Protein AF-A0A4V1IQD8-F1 (afdb_monomer_lite)

Structure (mmCIF, N/CA/C/O backbone):
data_AF-A0A4V1IQD8-F1
#
_entry.id   AF-A0A4V1IQD8-F1
#
loop_
_atom_site.group_PDB
_atom_site.id
_atom_site.type_symbol
_atom_site.label_atom_id
_atom_site.label_alt_id
_atom_site.label_comp_id
_atom_site.label_asym_id
_atom_site.label_entity_id
_atom_site.label_seq_id
_atom_site.pdbx_PDB_ins_code
_atom_site.Cartn_x
_atom_site.Cartn_y
_atom_site.Cartn_z
_atom_site.occupancy
_atom_site.B_iso_or_equiv
_atom_site.auth_seq_id
_atom_site.auth_comp_id
_atom_site.auth_asym_id
_atom_site.auth_atom_id
_atom_site.pdbx_PDB_model_num
ATOM 1 N N . GLN A 1 1 ? 25.103 -9.981 -3.949 1.00 54.66 1 GLN A N 1
ATOM 2 C CA . GLN A 1 1 ? 24.502 -11.319 -3.764 1.00 54.66 1 GLN A CA 1
ATOM 3 C C . GLN A 1 1 ? 23.070 -11.461 -4.318 1.00 54.66 1 GLN A C 1
ATOM 5 O O . GLN A 1 1 ? 22.503 -12.528 -4.152 1.00 54.66 1 GLN A O 1
ATOM 10 N N . PHE A 1 2 ? 22.502 -10.470 -5.033 1.00 61.19 2 PHE A N 1
ATOM 11 C CA . PHE A 1 2 ? 21.212 -10.630 -5.740 1.00 61.19 2 PHE A CA 1
ATOM 12 C C . PHE A 1 2 ? 21.360 -11.350 -7.095 1.00 61.19 2 PHE A C 1
ATOM 14 O O . PHE A 1 2 ? 20.482 -12.098 -7.495 1.00 61.19 2 PHE A O 1
ATOM 21 N N . GLU A 1 3 ? 22.510 -11.199 -7.763 1.00 66.44 3 GLU A N 1
ATOM 22 C CA . GLU A 1 3 ? 22.801 -11.837 -9.063 1.00 66.44 3 GLU A CA 1
ATOM 23 C C . GLU A 1 3 ? 22.733 -13.372 -9.027 1.00 66.44 3 GLU A C 1
ATOM 25 O O . GLU A 1 3 ? 22.410 -13.992 -10.033 1.00 66.44 3 GLU A O 1
ATOM 30 N N . ASN A 1 4 ? 22.968 -13.981 -7.861 1.00 73.12 4 ASN A N 1
ATOM 31 C CA . ASN A 1 4 ? 22.927 -15.435 -7.697 1.00 73.12 4 ASN A CA 1
ATOM 32 C C . ASN A 1 4 ? 21.514 -15.973 -7.411 1.00 73.12 4 ASN A C 1
ATOM 34 O O . ASN A 1 4 ? 21.308 -17.179 -7.493 1.00 73.12 4 ASN A O 1
ATOM 38 N N . TYR A 1 5 ? 20.559 -15.104 -7.056 1.00 79.69 5 TYR A N 1
ATOM 39 C CA . TYR A 1 5 ? 19.200 -15.482 -6.650 1.00 79.69 5 TYR A CA 1
ATOM 40 C C . TYR A 1 5 ? 18.165 -14.485 -7.201 1.00 79.69 5 TYR A C 1
ATOM 42 O O . TYR A 1 5 ? 17.529 -13.768 -6.421 1.00 79.69 5 TYR A O 1
ATOM 50 N N . PRO A 1 6 ? 18.010 -14.386 -8.536 1.00 82.00 6 PRO A N 1
ATOM 51 C CA . PRO A 1 6 ? 16.963 -13.556 -9.124 1.00 82.00 6 PRO A CA 1
ATOM 52 C C . PRO A 1 6 ? 15.578 -14.116 -8.772 1.00 82.00 6 PRO A C 1
ATOM 54 O O . PRO A 1 6 ? 15.420 -15.331 -8.627 1.00 82.00 6 PRO A O 1
ATOM 57 N N . LYS A 1 7 ? 14.554 -13.255 -8.691 1.00 83.25 7 LYS A N 1
ATOM 58 C CA . LYS A 1 7 ? 13.161 -13.718 -8.527 1.00 83.25 7 LYS A CA 1
ATOM 59 C C . LYS A 1 7 ? 12.714 -14.559 -9.723 1.00 83.25 7 LYS A C 1
ATOM 61 O O . LYS A 1 7 ? 11.949 -15.514 -9.570 1.00 83.25 7 LYS A O 1
ATOM 66 N N . GLY A 1 8 ? 13.220 -14.206 -10.903 1.00 84.44 8 GLY A N 1
ATOM 67 C CA . GLY A 1 8 ? 13.068 -14.960 -12.135 1.00 84.44 8 GLY A CA 1
ATOM 68 C C . GLY A 1 8 ? 11.844 -14.544 -12.960 1.00 84.44 8 GLY A C 1
ATOM 69 O O . GLY A 1 8 ? 10.889 -13.953 -12.450 1.00 84.44 8 GLY A O 1
ATOM 70 N N . PRO A 1 9 ? 11.843 -14.881 -14.262 1.00 84.19 9 PRO A N 1
ATOM 71 C CA . PRO A 1 9 ? 10.848 -14.392 -15.218 1.00 84.19 9 PRO A CA 1
ATOM 72 C C . PRO A 1 9 ? 9.422 -14.852 -14.899 1.00 84.19 9 PRO A C 1
ATOM 74 O O . PRO A 1 9 ? 8.469 -14.118 -15.160 1.00 84.19 9 PRO A O 1
ATOM 77 N N . THR A 1 10 ? 9.261 -16.038 -14.307 1.00 83.69 10 THR A N 1
ATOM 78 C CA . THR A 1 10 ? 7.951 -16.569 -13.911 1.00 83.69 10 THR A CA 1
ATOM 79 C C . THR A 1 10 ? 7.294 -15.692 -12.848 1.00 83.69 10 THR A C 1
ATOM 81 O O . THR A 1 10 ? 6.167 -15.247 -13.050 1.00 83.69 10 THR A O 1
ATOM 84 N N . SER A 1 11 ? 8.014 -15.394 -11.763 1.00 81.81 11 SER A N 1
ATOM 85 C CA . SER A 1 11 ? 7.528 -14.556 -10.661 1.00 81.81 11 SER A CA 1
ATOM 86 C C . SER A 1 11 ? 7.206 -13.144 -11.149 1.0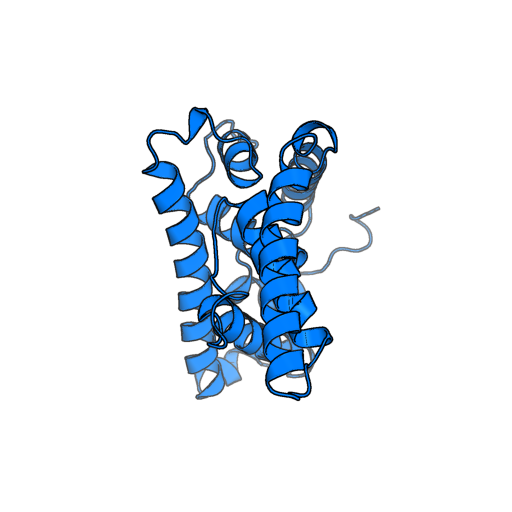0 81.81 11 SER A C 1
ATOM 88 O O . SER A 1 11 ? 6.135 -12.614 -10.860 1.00 81.81 11 SER A O 1
ATOM 90 N N . ASN A 1 12 ? 8.091 -12.574 -11.973 1.00 85.31 12 ASN A N 1
ATOM 91 C CA . ASN A 1 12 ? 7.903 -11.241 -12.543 1.00 85.31 12 ASN A CA 1
ATOM 92 C C . ASN A 1 12 ? 6.634 -11.195 -13.406 1.00 85.31 12 ASN A C 1
ATOM 94 O O . ASN A 1 12 ? 5.798 -10.319 -13.220 1.00 85.31 12 ASN A O 1
ATOM 98 N N . THR A 1 13 ? 6.418 -12.192 -14.272 1.00 86.06 13 THR A N 1
ATOM 99 C CA . THR A 1 13 ? 5.215 -12.264 -15.124 1.00 86.06 13 THR A CA 1
ATOM 100 C C . THR A 1 13 ? 3.937 -12.437 -14.299 1.00 86.06 13 THR A C 1
ATOM 102 O O . THR A 1 13 ? 2.912 -11.838 -14.612 1.00 86.06 13 THR A O 1
ATOM 105 N N . GLN A 1 14 ? 3.978 -13.245 -13.237 1.00 85.69 14 GLN A N 1
ATOM 106 C CA . GLN A 1 14 ? 2.816 -13.481 -12.377 1.00 85.69 14 GLN A CA 1
ATOM 107 C C . GLN A 1 14 ? 2.407 -12.236 -11.585 1.00 85.69 14 GLN A C 1
ATOM 109 O O . GLN A 1 14 ? 1.212 -12.033 -11.376 1.00 85.69 14 GLN A O 1
ATOM 114 N N . LEU A 1 15 ? 3.371 -11.414 -11.165 1.00 86.50 15 LEU A N 1
ATOM 115 C CA . LEU A 1 15 ? 3.133 -10.221 -10.349 1.00 86.50 15 LEU A CA 1
ATOM 116 C C . LEU A 1 15 ? 2.882 -8.957 -11.180 1.00 86.50 15 LEU A C 1
ATOM 118 O O . LEU A 1 15 ? 2.221 -8.043 -10.692 1.00 86.50 15 LEU A O 1
ATOM 122 N N . HIS A 1 16 ? 3.367 -8.902 -12.423 1.00 88.38 16 HIS A N 1
ATOM 123 C CA . HIS A 1 16 ? 3.360 -7.694 -13.253 1.00 88.38 16 HIS A CA 1
ATOM 124 C C . HIS A 1 16 ? 1.959 -7.101 -13.485 1.00 88.38 16 HIS A C 1
ATOM 126 O O . HIS A 1 16 ? 1.799 -5.885 -13.449 1.00 88.38 16 HIS A O 1
ATOM 132 N N . ASP A 1 17 ? 0.925 -7.926 -13.683 1.00 88.94 17 ASP A N 1
ATOM 133 C CA . ASP A 1 17 ? -0.441 -7.417 -13.905 1.00 88.94 17 ASP A CA 1
ATOM 134 C C . ASP A 1 17 ? -0.971 -6.612 -12.703 1.00 88.94 17 ASP A C 1
ATOM 136 O O . ASP A 1 17 ? -1.693 -5.628 -12.875 1.00 88.94 17 ASP A O 1
ATOM 140 N N . LEU A 1 18 ? -0.608 -7.026 -11.485 1.00 89.50 18 LEU A N 1
ATOM 141 C CA . LEU A 1 18 ? -1.066 -6.413 -10.239 1.00 89.50 18 LEU A CA 1
ATOM 142 C C . LEU A 1 18 ? -0.123 -5.305 -9.756 1.00 89.50 18 LEU A C 1
ATOM 144 O O . LEU A 1 18 ? -0.586 -4.243 -9.355 1.00 89.50 18 LEU A O 1
ATOM 148 N N . LEU A 1 19 ? 1.188 -5.546 -9.794 1.00 87.19 19 LEU A N 1
ATOM 149 C CA . LEU A 1 19 ? 2.207 -4.684 -9.181 1.00 87.19 19 LEU A CA 1
ATOM 150 C C . LEU A 1 19 ? 2.965 -3.807 -10.186 1.00 87.19 19 LEU A C 1
ATOM 152 O O . LEU A 1 19 ? 3.837 -3.037 -9.776 1.00 87.19 19 LEU A O 1
ATOM 156 N N . GLY A 1 20 ? 2.666 -3.932 -11.481 1.00 86.56 20 GLY A N 1
ATOM 157 C CA . GLY A 1 20 ? 3.359 -3.210 -12.543 1.00 86.56 20 GLY A CA 1
ATOM 158 C C . GLY A 1 20 ? 4.854 -3.525 -12.571 1.00 86.56 20 GLY A C 1
ATOM 159 O O . GLY A 1 20 ? 5.272 -4.654 -12.307 1.00 86.56 20 GLY A O 1
ATOM 160 N N . SER A 1 21 ? 5.665 -2.504 -12.841 1.00 84.38 21 SER A N 1
ATOM 161 C CA . SER A 1 21 ? 7.134 -2.590 -12.810 1.00 84.38 21 SER A CA 1
ATOM 162 C C . SER A 1 21 ? 7.707 -2.269 -11.424 1.00 84.38 21 SER A C 1
ATOM 164 O O . SER A 1 21 ? 8.816 -1.754 -11.300 1.00 84.38 21 SER A O 1
ATOM 166 N N . GLY A 1 22 ? 6.949 -2.521 -10.356 1.00 81.94 22 GLY A N 1
ATOM 167 C CA . GLY A 1 22 ? 7.384 -2.229 -8.994 1.00 81.94 22 GLY A CA 1
ATOM 168 C C . GLY A 1 22 ? 8.440 -3.189 -8.446 1.00 81.94 22 GLY A C 1
ATOM 169 O O . GLY A 1 22 ? 8.726 -4.244 -9.014 1.00 81.94 22 GLY A O 1
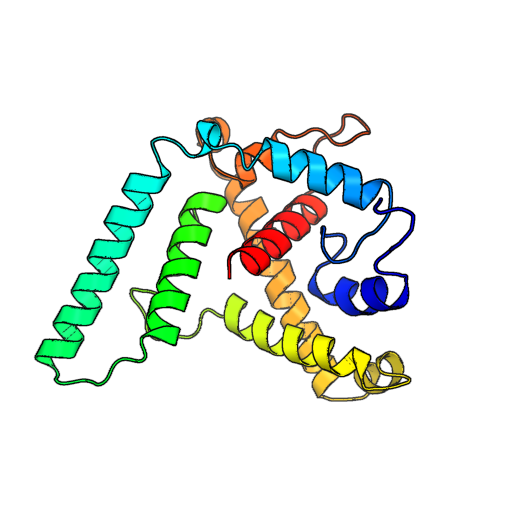ATOM 170 N N . ILE A 1 23 ? 8.993 -2.845 -7.281 1.00 83.94 23 ILE A N 1
ATOM 171 C CA . ILE A 1 23 ? 10.168 -3.496 -6.672 1.00 83.94 23 ILE A CA 1
ATOM 172 C C . ILE A 1 23 ? 10.005 -5.013 -6.458 1.00 83.94 23 ILE A C 1
ATOM 174 O O . ILE A 1 23 ? 10.995 -5.759 -6.424 1.00 83.94 23 ILE A O 1
ATOM 178 N N . PHE A 1 24 ? 8.768 -5.493 -6.327 1.00 84.94 24 PHE A N 1
ATOM 179 C CA . PHE A 1 24 ? 8.462 -6.915 -6.188 1.00 84.94 24 PHE A CA 1
ATOM 180 C C . PHE A 1 24 ? 8.423 -7.667 -7.525 1.00 84.94 24 PHE A C 1
ATOM 182 O O . PHE A 1 24 ? 8.699 -8.863 -7.531 1.00 84.94 24 PHE A O 1
ATOM 189 N N . ALA A 1 25 ? 8.153 -6.983 -8.637 1.00 84.50 25 ALA A N 1
ATOM 190 C CA . ALA A 1 25 ? 7.936 -7.572 -9.960 1.00 84.50 25 ALA A CA 1
ATOM 191 C C . ALA A 1 25 ? 9.128 -7.425 -10.929 1.00 84.50 25 ALA A C 1
ATOM 193 O O . ALA A 1 25 ? 9.056 -7.899 -12.061 1.00 84.50 25 ALA A O 1
ATOM 194 N N . VAL A 1 26 ? 10.222 -6.782 -10.504 1.00 85.12 26 VAL A N 1
ATOM 195 C CA . VAL A 1 26 ? 11.427 -6.566 -11.328 1.00 85.12 26 VAL A CA 1
ATOM 196 C C . VAL A 1 26 ? 12.686 -7.167 -10.696 1.00 85.12 26 VAL A C 1
ATOM 198 O O . VAL A 1 26 ? 12.763 -7.362 -9.477 1.00 85.12 26 VAL A O 1
ATOM 201 N N . ASP A 1 27 ? 13.692 -7.434 -11.532 1.00 86.12 27 ASP A N 1
ATOM 202 C CA . ASP A 1 27 ? 15.013 -7.960 -11.165 1.00 86.12 27 ASP A CA 1
ATOM 203 C C . ASP A 1 27 ? 16.144 -7.060 -11.707 1.00 86.12 27 ASP A C 1
ATOM 205 O O . ASP A 1 27 ? 15.923 -6.129 -12.481 1.00 86.12 27 ASP A O 1
ATOM 209 N N . GLY A 1 28 ? 17.389 -7.343 -11.309 1.00 86.25 28 GLY A N 1
ATOM 210 C CA . GLY A 1 28 ? 18.577 -6.758 -11.935 1.00 86.25 28 GLY A CA 1
ATOM 211 C C . GLY A 1 28 ? 18.787 -5.261 -11.642 1.00 86.25 28 GLY A C 1
ATOM 212 O O . GLY A 1 28 ? 18.566 -4.820 -10.507 1.00 86.25 28 GLY A O 1
ATOM 213 N N . PRO A 1 29 ? 19.278 -4.476 -12.624 1.00 84.56 29 PRO A N 1
ATOM 214 C CA . PRO A 1 29 ? 19.569 -3.052 -12.447 1.00 84.56 29 PRO A CA 1
ATOM 215 C C . PRO A 1 29 ? 18.355 -2.233 -12.002 1.00 84.56 29 PRO A C 1
ATOM 217 O O . PRO A 1 29 ? 18.481 -1.411 -11.097 1.00 84.56 29 PRO A O 1
ATOM 220 N N . GLU A 1 30 ? 17.177 -2.515 -12.561 1.00 81.75 30 GLU A N 1
ATOM 221 C CA . GLU A 1 30 ? 15.940 -1.803 -12.232 1.00 81.75 30 GLU A CA 1
ATOM 222 C C . GLU A 1 30 ? 15.557 -2.004 -10.760 1.00 81.75 30 GLU A C 1
ATOM 224 O O . GLU A 1 30 ? 15.367 -1.034 -10.023 1.00 81.75 30 GLU A O 1
ATOM 229 N N . TRP A 1 31 ? 15.567 -3.255 -10.287 1.00 87.12 31 TRP A N 1
ATOM 230 C CA . TRP A 1 31 ? 15.356 -3.562 -8.870 1.00 87.12 31 TRP A CA 1
ATOM 231 C C . TRP A 1 31 ? 16.371 -2.853 -7.970 1.00 87.12 31 TRP A C 1
ATOM 233 O O . TRP A 1 31 ? 16.008 -2.286 -6.936 1.00 87.12 31 TRP A O 1
ATOM 243 N N . LYS A 1 32 ? 17.654 -2.867 -8.352 1.00 84.50 32 LYS A N 1
ATOM 244 C CA . LYS A 1 32 ? 18.729 -2.238 -7.574 1.00 84.50 32 LYS A CA 1
ATOM 245 C C . LYS A 1 32 ? 18.521 -0.727 -7.469 1.00 84.50 32 LYS A C 1
ATOM 247 O O . LYS A 1 32 ? 18.726 -0.169 -6.390 1.00 84.50 32 LYS A O 1
ATOM 252 N N . SER A 1 33 ? 18.103 -0.093 -8.561 1.00 81.75 33 SER A N 1
ATOM 253 C CA . SER A 1 33 ? 17.798 1.334 -8.625 1.00 81.75 33 SER A CA 1
ATOM 254 C C . SER A 1 33 ? 16.621 1.684 -7.712 1.00 81.75 33 SER A C 1
ATOM 256 O O . SER A 1 33 ? 16.773 2.485 -6.787 1.00 81.75 33 SER A O 1
ATOM 258 N N . GLN A 1 34 ? 15.492 0.981 -7.857 1.00 83.31 34 GLN A N 1
ATOM 259 C CA . GLN A 1 34 ? 14.306 1.179 -7.017 1.00 83.31 34 GLN A CA 1
ATOM 260 C C . GLN A 1 34 ? 14.602 0.934 -5.531 1.00 83.31 34 GLN A C 1
ATOM 262 O O . GLN A 1 34 ? 14.223 1.739 -4.680 1.00 83.31 34 GLN A O 1
ATOM 267 N N . ARG A 1 35 ? 15.346 -0.132 -5.201 1.00 86.31 35 ARG A N 1
ATOM 268 C CA . ARG A 1 35 ? 15.750 -0.441 -3.821 1.00 86.31 35 ARG A CA 1
ATOM 269 C C . ARG A 1 35 ? 16.653 0.633 -3.229 1.00 86.31 35 ARG A C 1
ATOM 271 O O . ARG A 1 35 ? 16.490 0.973 -2.060 1.00 86.31 35 ARG A O 1
ATOM 278 N N . LYS A 1 36 ? 17.609 1.154 -4.002 1.00 84.19 36 LYS A N 1
ATOM 279 C CA . LYS A 1 36 ? 18.498 2.233 -3.553 1.00 84.19 36 LYS A CA 1
ATOM 280 C C . LYS A 1 36 ? 17.701 3.505 -3.269 1.00 84.19 36 LYS A C 1
ATOM 282 O O . LYS A 1 36 ? 17.904 4.120 -2.225 1.00 84.19 36 LYS A O 1
ATOM 287 N N . THR A 1 37 ? 16.779 3.865 -4.160 1.00 81.94 37 THR A N 1
ATOM 288 C CA . THR A 1 37 ? 15.885 5.013 -3.972 1.00 81.94 37 THR A CA 1
ATOM 289 C C . THR A 1 37 ? 15.026 4.832 -2.725 1.00 81.94 37 THR A C 1
ATOM 291 O O . THR A 1 37 ? 15.058 5.689 -1.847 1.00 81.94 37 THR A O 1
ATOM 294 N N . ALA A 1 38 ? 14.355 3.686 -2.576 1.00 82.56 38 ALA A N 1
ATOM 295 C CA . ALA A 1 38 ? 13.559 3.384 -1.391 1.00 82.56 38 ALA A CA 1
ATOM 296 C C . ALA A 1 38 ? 14.399 3.457 -0.105 1.00 82.56 38 ALA A C 1
ATOM 298 O O . ALA A 1 38 ? 14.010 4.147 0.826 1.00 82.56 38 ALA A O 1
ATOM 299 N N . ALA A 1 39 ? 15.583 2.839 -0.055 1.00 84.12 39 ALA A N 1
ATOM 300 C CA . ALA A 1 39 ? 16.443 2.867 1.133 1.00 84.12 39 ALA A CA 1
ATOM 301 C C . ALA A 1 39 ? 16.890 4.287 1.534 1.00 84.12 39 ALA A C 1
ATOM 303 O O . ALA A 1 39 ? 17.004 4.586 2.720 1.00 84.12 39 ALA A O 1
ATOM 304 N N . ASN A 1 40 ? 17.122 5.171 0.559 1.00 79.88 40 ASN A N 1
ATOM 305 C CA . ASN A 1 40 ? 17.449 6.572 0.831 1.00 79.88 40 ASN A CA 1
ATOM 306 C C . ASN A 1 40 ? 16.244 7.354 1.365 1.00 79.88 40 ASN A C 1
ATOM 308 O O . ASN A 1 40 ? 16.401 8.233 2.212 1.00 79.88 40 ASN A O 1
ATOM 312 N N . ILE A 1 41 ? 15.051 7.040 0.861 1.00 79.25 41 ILE A N 1
ATOM 313 C CA . ILE A 1 41 ? 13.803 7.680 1.269 1.00 79.25 41 ILE A CA 1
ATOM 314 C C . ILE A 1 41 ? 13.383 7.197 2.663 1.00 79.25 41 ILE A C 1
ATOM 316 O O . ILE A 1 41 ? 13.056 8.029 3.507 1.00 79.25 41 ILE A O 1
ATOM 320 N N . PHE A 1 42 ? 13.491 5.895 2.944 1.00 78.00 42 PHE A N 1
ATOM 321 C CA . PHE A 1 42 ? 13.255 5.256 4.246 1.00 78.00 42 PHE A CA 1
ATOM 322 C C . PHE A 1 42 ? 14.385 5.520 5.262 1.00 78.00 42 PHE A C 1
ATOM 324 O O . PHE A 1 42 ? 14.826 4.633 5.990 1.00 78.00 42 PHE A O 1
ATOM 331 N N . ASN A 1 43 ? 14.877 6.758 5.320 1.00 80.12 43 ASN A N 1
ATOM 332 C CA . ASN A 1 43 ? 15.839 7.202 6.319 1.00 80.12 43 ASN A CA 1
ATOM 333 C C . ASN A 1 43 ? 15.107 7.843 7.502 1.00 80.12 43 ASN A C 1
ATOM 335 O O . ASN A 1 43 ? 14.294 8.738 7.299 1.00 80.12 43 ASN A O 1
ATOM 339 N N . VAL A 1 44 ? 15.457 7.463 8.735 1.00 74.69 44 VAL A N 1
ATOM 340 C CA . VAL A 1 44 ? 14.869 7.991 9.986 1.00 74.69 44 VAL A CA 1
ATOM 341 C C . VAL A 1 44 ? 14.769 9.521 10.003 1.00 74.69 44 VAL A C 1
ATOM 343 O O . VAL A 1 44 ? 13.781 10.068 10.485 1.00 74.69 44 VAL A O 1
ATOM 346 N N . LYS A 1 45 ? 15.757 10.229 9.439 1.00 78.94 45 LYS A N 1
ATOM 347 C CA . LYS A 1 45 ? 15.751 11.699 9.365 1.00 78.94 45 LYS A CA 1
ATOM 348 C C . LYS A 1 45 ? 14.551 12.259 8.602 1.00 78.94 45 LYS A C 1
ATOM 350 O O . LYS A 1 45 ? 14.087 13.333 8.957 1.00 78.94 45 LYS A O 1
ATOM 355 N N . ASN A 1 46 ? 14.065 11.540 7.593 1.00 73.19 46 ASN A N 1
ATOM 356 C CA . ASN A 1 46 ? 12.952 11.980 6.761 1.00 73.19 46 ASN A CA 1
ATOM 357 C C . ASN A 1 46 ? 11.610 11.869 7.489 1.00 73.19 46 ASN A C 1
ATOM 359 O O . ASN A 1 46 ? 10.714 12.623 7.152 1.00 73.19 46 ASN A O 1
ATOM 363 N N . PHE A 1 47 ? 11.488 10.982 8.483 1.00 75.31 47 PHE A N 1
ATOM 364 C CA . PHE A 1 47 ? 10.243 10.710 9.222 1.00 75.31 47 PHE A CA 1
ATOM 365 C C . PHE A 1 47 ? 10.167 11.390 10.587 1.00 75.31 47 PHE A C 1
ATOM 367 O O . PHE A 1 47 ? 9.096 11.491 11.192 1.00 75.31 47 PHE A O 1
ATOM 374 N N . LYS A 1 48 ? 11.317 11.842 11.093 1.00 74.12 48 LYS A N 1
ATOM 375 C CA . LYS A 1 48 ? 11.431 12.444 12.416 1.00 74.12 48 LYS A CA 1
ATOM 376 C C . LYS A 1 48 ? 10.579 13.715 12.495 1.00 74.12 48 LYS A C 1
ATOM 378 O O . LYS A 1 48 ? 10.802 14.658 11.744 1.00 74.12 48 LYS A O 1
ATOM 383 N N . GLY A 1 49 ? 9.644 13.742 13.443 1.00 73.31 49 GLY A N 1
ATOM 384 C CA . GLY A 1 49 ? 8.835 14.917 13.780 1.00 73.31 49 GLY A CA 1
ATOM 385 C C . GLY A 1 49 ? 7.432 14.968 13.169 1.00 73.31 49 GLY A C 1
ATOM 386 O O . GLY A 1 49 ? 6.619 15.725 13.680 1.00 73.31 49 GLY A O 1
ATOM 387 N N . PHE A 1 50 ? 7.114 14.169 12.142 1.00 75.44 50 PHE A N 1
ATOM 388 C CA . PHE A 1 50 ? 5.742 14.112 11.603 1.00 75.44 50 PHE A CA 1
ATOM 389 C C . PHE A 1 50 ? 5.043 12.774 11.863 1.00 75.44 50 PHE A C 1
ATOM 391 O O . PHE A 1 50 ? 3.833 12.744 12.059 1.00 75.44 50 PHE A O 1
ATOM 398 N N . VAL A 1 51 ? 5.799 11.672 11.921 1.00 82.25 51 VAL A N 1
ATOM 399 C CA . VAL A 1 51 ? 5.244 10.336 12.177 1.00 82.25 51 VAL A CA 1
ATOM 400 C C . VAL A 1 51 ? 4.567 10.254 13.546 1.00 82.25 51 VAL A C 1
ATOM 402 O O . VAL A 1 51 ? 3.480 9.701 13.649 1.00 82.25 51 VAL A O 1
ATOM 405 N N . GLU A 1 52 ? 5.169 10.851 14.577 1.00 83.50 52 GLU A N 1
ATOM 406 C CA . GLU A 1 52 ? 4.628 10.846 15.944 1.00 83.50 52 GLU A CA 1
ATOM 407 C C . GLU A 1 52 ? 3.236 11.487 16.025 1.00 83.50 52 GLU A C 1
ATOM 409 O O . GLU A 1 52 ? 2.346 10.905 16.636 1.00 83.50 52 GLU A O 1
ATOM 414 N N . GLY A 1 53 ? 3.035 12.635 15.366 1.00 85.69 53 GLY A N 1
ATOM 415 C CA . GLY A 1 53 ? 1.739 13.320 15.344 1.00 85.69 53 GLY A CA 1
ATOM 416 C C . GLY A 1 53 ? 0.663 12.490 14.651 1.00 85.69 53 GLY A C 1
ATOM 417 O O . GLY A 1 53 ? -0.391 12.254 15.225 1.00 85.69 53 GLY A O 1
ATOM 418 N N . VAL A 1 54 ? 0.970 11.942 13.470 1.00 87.25 54 VAL A N 1
ATOM 419 C CA . VAL A 1 54 ? 0.009 11.111 12.726 1.00 87.25 54 VAL A CA 1
ATOM 420 C C . VAL A 1 54 ? -0.380 9.853 13.509 1.00 87.25 54 VAL A C 1
ATOM 422 O O . VAL A 1 54 ? -1.551 9.481 13.539 1.00 87.25 54 VAL A O 1
ATOM 425 N N . PHE A 1 55 ? 0.582 9.194 14.166 1.00 88.81 55 PHE A N 1
ATOM 426 C CA . PHE A 1 55 ? 0.275 8.042 15.014 1.00 88.81 55 PHE A CA 1
ATOM 427 C C . PHE A 1 55 ? -0.558 8.431 16.238 1.00 88.81 55 PHE A C 1
ATOM 429 O O . PHE A 1 55 ? -1.462 7.680 16.589 1.00 88.81 55 PHE A O 1
ATOM 436 N N . ALA A 1 56 ? -0.281 9.572 16.877 1.00 90.50 56 ALA A N 1
ATOM 437 C CA . ALA A 1 56 ? -1.076 10.054 18.004 1.00 90.50 56 ALA A CA 1
ATOM 438 C C . ALA A 1 56 ? -2.534 10.314 17.588 1.00 90.50 56 ALA A C 1
ATOM 440 O O . ALA A 1 56 ? -3.440 9.754 18.203 1.00 90.50 56 ALA A O 1
ATOM 441 N N . ASP A 1 57 ? -2.749 11.040 16.488 1.00 91.00 57 ASP A N 1
ATOM 442 C CA . ASP A 1 57 ? -4.085 11.350 15.963 1.00 91.00 57 ASP A CA 1
ATOM 443 C C . ASP A 1 57 ? -4.881 10.068 15.650 1.00 91.00 57 ASP A C 1
ATOM 445 O O . ASP A 1 57 ? -6.048 9.919 16.017 1.00 91.00 57 ASP A O 1
ATOM 449 N N . HIS A 1 58 ? -4.250 9.086 14.999 1.00 92.56 58 HIS A N 1
ATOM 450 C CA . HIS A 1 58 ? -4.920 7.821 14.694 1.00 92.56 58 HIS A CA 1
ATOM 451 C C . HIS A 1 58 ? -5.116 6.930 15.926 1.00 92.56 58 HIS A C 1
ATOM 453 O O . HIS A 1 58 ? -6.063 6.143 15.956 1.00 92.56 58 HIS A O 1
ATOM 459 N N . MET A 1 59 ? -4.251 7.031 16.942 1.00 93.06 59 MET A N 1
ATOM 460 C CA . MET A 1 59 ? -4.436 6.327 18.215 1.00 93.06 59 MET A CA 1
ATOM 461 C C . MET A 1 59 ? -5.645 6.875 18.972 1.00 93.06 59 MET A C 1
ATOM 463 O O . MET A 1 59 ? -6.372 6.096 19.581 1.00 93.06 59 MET A O 1
ATOM 467 N N . GLU A 1 60 ? -5.909 8.181 18.902 1.00 93.88 60 GLU A N 1
ATOM 468 C CA . GLU A 1 60 ? -7.131 8.765 19.465 1.00 93.88 60 GLU A CA 1
ATOM 469 C C . GLU A 1 60 ? -8.386 8.204 18.781 1.00 93.88 60 GLU A C 1
ATOM 471 O O . GLU A 1 60 ? -9.319 7.781 19.464 1.00 93.88 60 GLU A O 1
ATOM 476 N N . LEU A 1 61 ? -8.386 8.094 17.446 1.00 92.06 61 LEU A N 1
ATOM 477 C CA . LEU A 1 61 ? -9.488 7.469 16.698 1.00 92.06 61 LEU A CA 1
ATOM 478 C C . LEU A 1 61 ? -9.679 5.989 17.062 1.00 92.06 61 LEU A C 1
ATOM 480 O O . LEU A 1 61 ? -10.809 5.519 17.212 1.00 92.06 61 LEU A O 1
ATOM 484 N N . LEU A 1 62 ? -8.576 5.253 17.210 1.00 93.69 62 LEU A N 1
ATOM 485 C CA . LEU A 1 62 ? -8.585 3.857 17.633 1.00 93.69 62 LEU A CA 1
ATOM 486 C C . LEU A 1 62 ? -9.195 3.702 19.034 1.00 93.69 62 LEU A C 1
ATOM 488 O O . LEU A 1 62 ? -10.056 2.845 19.237 1.00 93.69 62 LEU A O 1
ATOM 492 N N . ASN A 1 63 ? -8.775 4.547 19.979 1.00 93.50 63 ASN A N 1
ATOM 493 C CA . ASN A 1 63 ? -9.285 4.548 21.347 1.00 93.50 63 ASN A CA 1
ATOM 494 C C . ASN A 1 63 ? -10.780 4.871 21.380 1.00 93.50 63 ASN A C 1
ATOM 496 O O . ASN A 1 63 ? -11.532 4.116 21.986 1.00 93.50 63 ASN A O 1
ATOM 500 N N . ALA A 1 64 ? -11.231 5.897 20.654 1.00 92.00 64 ALA A N 1
ATOM 501 C CA . ALA A 1 64 ? -12.652 6.243 20.571 1.00 92.00 64 ALA A CA 1
ATOM 502 C C . ALA A 1 64 ? -13.509 5.074 20.043 1.00 92.00 64 ALA A C 1
ATOM 504 O O . ALA A 1 64 ? -14.613 4.812 20.530 1.00 92.00 64 ALA A O 1
ATOM 505 N N . LYS A 1 65 ? -12.989 4.316 19.067 1.00 90.62 65 LYS A N 1
ATOM 506 C CA . LYS A 1 65 ? -13.664 3.123 18.536 1.00 90.62 65 LYS A CA 1
ATOM 507 C C . LYS A 1 65 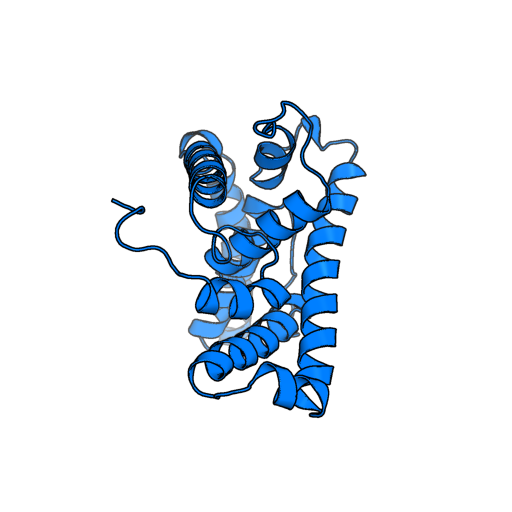? -13.737 1.989 19.561 1.00 90.62 65 LYS A C 1
ATOM 509 O O . LYS A 1 65 ? -14.762 1.312 19.642 1.00 90.62 65 LYS A O 1
ATOM 514 N N . LEU A 1 66 ? -12.675 1.791 20.341 1.00 93.12 66 LEU A N 1
ATOM 515 C CA . LEU A 1 66 ? -12.644 0.809 21.426 1.00 93.12 66 LEU A CA 1
ATOM 516 C C . LEU A 1 66 ? -13.574 1.198 22.579 1.00 93.12 66 LEU A C 1
ATOM 518 O O . LEU A 1 66 ? -14.304 0.339 23.057 1.00 93.12 66 LEU A O 1
ATOM 522 N N . GLU A 1 67 ? -13.604 2.469 22.979 1.00 94.12 67 GLU A N 1
ATOM 523 C CA . GLU A 1 67 ? -14.529 2.989 23.997 1.00 94.12 67 GLU A CA 1
ATOM 524 C C . GLU A 1 67 ? -15.985 2.743 23.590 1.00 94.12 67 GLU A C 1
ATOM 526 O O . GLU A 1 67 ? -16.744 2.139 24.342 1.00 94.12 67 GLU A O 1
ATOM 531 N N . THR A 1 68 ? -16.339 3.067 22.342 1.00 91.56 68 THR A N 1
ATOM 532 C CA . THR A 1 68 ? -17.680 2.783 21.803 1.00 91.56 68 THR A CA 1
ATOM 533 C C . THR A 1 68 ? -17.998 1.281 21.832 1.00 91.56 68 THR A C 1
ATOM 535 O O . THR A 1 68 ? -19.114 0.873 22.142 1.00 91.56 68 THR A O 1
ATOM 538 N N . ALA A 1 69 ? -17.025 0.423 21.509 1.00 91.44 69 ALA A N 1
ATOM 539 C CA . ALA A 1 69 ? -17.225 -1.023 21.555 1.00 91.44 69 ALA A CA 1
ATOM 540 C C . ALA A 1 69 ? -17.406 -1.550 22.989 1.00 91.44 69 ALA A C 1
ATOM 542 O O . ALA A 1 69 ? -18.171 -2.494 23.186 1.00 91.44 69 ALA A O 1
ATOM 543 N N . VAL A 1 70 ? -16.737 -0.942 23.974 1.00 94.38 70 VAL A N 1
ATOM 544 C CA . VAL A 1 70 ? -16.921 -1.244 25.401 1.00 94.38 70 VAL A CA 1
ATOM 545 C C . VAL A 1 70 ? -18.324 -0.853 25.851 1.00 94.38 70 VAL A C 1
ATOM 547 O O . VAL A 1 70 ? -19.005 -1.686 26.450 1.00 94.38 70 VAL A O 1
ATOM 550 N N . ASP A 1 71 ? -18.772 0.358 25.516 1.00 95.19 71 ASP A N 1
ATOM 551 C CA . ASP A 1 71 ? -20.105 0.860 25.871 1.00 95.19 71 ASP A CA 1
ATOM 552 C C . ASP A 1 71 ? -21.223 -0.019 25.289 1.00 95.19 71 ASP A C 1
ATOM 554 O O . ASP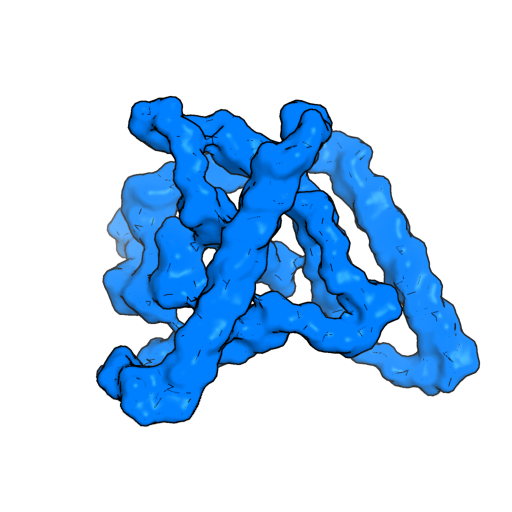 A 1 71 ? -22.211 -0.317 25.964 1.00 95.19 71 ASP A O 1
ATOM 558 N N . ASP A 1 72 ? -21.031 -0.511 24.064 1.00 93.75 72 ASP A N 1
ATOM 559 C CA . ASP A 1 72 ? -21.980 -1.401 23.391 1.00 93.75 72 ASP A CA 1
ATOM 560 C C . ASP A 1 72 ? -21.828 -2.887 23.780 1.00 93.75 72 ASP A C 1
ATOM 562 O O . ASP A 1 72 ? -22.606 -3.730 23.325 1.00 93.75 72 ASP A O 1
ATOM 566 N N . GLY A 1 73 ? -20.801 -3.252 24.558 1.00 93.19 73 GLY A N 1
ATOM 567 C CA . GLY A 1 73 ? -20.474 -4.647 24.877 1.00 93.19 73 GLY A CA 1
ATOM 568 C C . GLY A 1 73 ? -20.127 -5.507 23.650 1.00 93.19 73 GLY A C 1
ATOM 569 O O . GLY A 1 73 ? -20.381 -6.715 23.643 1.00 93.19 73 GLY A O 1
ATOM 570 N N . ARG A 1 74 ? -19.581 -4.900 22.588 1.00 93.38 74 ARG A N 1
ATOM 571 C CA . ARG A 1 74 ? -19.264 -5.564 21.315 1.00 93.38 74 ARG A CA 1
ATOM 572 C C . ARG A 1 74 ? -17.911 -6.272 21.361 1.00 93.38 74 ARG A C 1
ATOM 574 O O . ARG A 1 74 ? -16.920 -5.745 21.857 1.00 93.38 74 ARG A O 1
ATOM 581 N N . VAL A 1 75 ? -17.852 -7.462 20.762 1.00 92.62 75 VAL A N 1
ATOM 582 C CA . VAL A 1 75 ? -16.583 -8.160 20.506 1.00 92.62 75 VAL A CA 1
ATOM 583 C C . VAL A 1 75 ? -15.871 -7.481 19.340 1.00 92.62 75 VAL A C 1
ATOM 585 O O . VAL A 1 75 ? -16.477 -7.235 18.298 1.00 92.62 75 VAL A O 1
ATOM 588 N N . VAL A 1 76 ? -14.580 -7.212 19.513 1.00 90.75 76 VAL A N 1
ATOM 589 C CA . VAL A 1 76 ? -13.732 -6.564 18.511 1.00 90.75 76 VAL A CA 1
ATOM 590 C C . VAL A 1 76 ? -12.679 -7.549 18.018 1.00 90.75 76 VAL A C 1
ATOM 592 O O . VAL A 1 76 ? -11.984 -8.175 18.819 1.00 90.75 76 VAL A O 1
ATOM 595 N N . ASP A 1 77 ? -12.538 -7.662 16.698 1.00 90.56 77 ASP A N 1
ATOM 596 C CA . ASP A 1 77 ? -11.403 -8.349 16.088 1.00 90.56 77 ASP A CA 1
ATOM 597 C C . ASP A 1 77 ? -10.180 -7.422 16.103 1.00 90.56 77 ASP A C 1
ATOM 599 O O . ASP A 1 77 ? -10.087 -6.458 15.340 1.00 90.56 77 ASP A O 1
ATOM 603 N N . LEU A 1 78 ? -9.233 -7.713 16.996 1.00 91.12 78 LEU A N 1
ATOM 604 C CA . LEU A 1 78 ? -8.015 -6.922 17.134 1.00 91.12 78 LEU A CA 1
ATOM 605 C C . LEU A 1 78 ? -7.133 -6.988 15.877 1.00 91.12 78 LEU A C 1
ATOM 607 O O . LEU A 1 78 ? -6.422 -6.027 15.592 1.00 91.12 78 LEU A O 1
ATOM 611 N N . HIS A 1 79 ? -7.182 -8.085 15.116 1.00 89.50 79 HIS A N 1
ATOM 612 C CA . HIS A 1 79 ? -6.416 -8.211 13.881 1.00 89.50 79 HIS A CA 1
ATOM 613 C C . HIS A 1 79 ? -6.938 -7.238 12.820 1.00 89.50 79 HIS A C 1
ATOM 615 O O . HIS A 1 79 ? -6.155 -6.458 12.284 1.00 89.50 79 HIS A O 1
ATOM 621 N N . ASP A 1 80 ? -8.251 -7.224 12.562 1.00 85.94 80 ASP A N 1
ATOM 622 C CA . ASP A 1 80 ? -8.874 -6.267 11.632 1.00 85.94 80 ASP A CA 1
ATOM 623 C C . ASP A 1 80 ? -8.654 -4.814 12.081 1.00 85.94 80 ASP A C 1
ATOM 625 O O . ASP A 1 80 ? -8.315 -3.939 11.282 1.00 85.94 80 ASP A O 1
ATOM 629 N N . LEU A 1 81 ? -8.771 -4.552 13.382 1.00 89.69 81 LEU A N 1
ATOM 630 C CA . LEU A 1 81 ? -8.616 -3.208 13.918 1.00 89.69 81 LEU A CA 1
ATOM 631 C C . LEU A 1 81 ? -7.181 -2.668 13.767 1.00 89.69 81 LEU A C 1
ATOM 633 O O . LEU A 1 81 ? -6.990 -1.549 13.286 1.00 89.69 81 LEU A O 1
ATOM 637 N N . LEU A 1 82 ? -6.168 -3.457 14.139 1.00 90.38 82 LEU A N 1
ATOM 638 C CA . LEU A 1 82 ? -4.758 -3.074 13.977 1.00 90.38 82 LEU A CA 1
ATOM 639 C C . LEU A 1 82 ? -4.353 -2.993 12.504 1.00 90.38 82 LEU A C 1
ATOM 641 O O . LEU A 1 82 ? -3.523 -2.161 12.127 1.00 90.38 82 LEU A O 1
ATOM 645 N N . PHE A 1 83 ? -4.963 -3.827 11.667 1.00 86.44 83 PHE A N 1
ATOM 646 C CA . PHE A 1 83 ? -4.786 -3.784 10.228 1.00 86.44 83 PHE A CA 1
ATOM 647 C C . PHE A 1 83 ? -5.283 -2.449 9.644 1.00 86.44 83 PHE A C 1
ATOM 649 O O . PHE A 1 83 ? -4.543 -1.763 8.935 1.00 86.44 83 PHE A O 1
ATOM 656 N N . ARG A 1 84 ? -6.496 -2.015 10.011 1.00 88.19 84 ARG A N 1
ATOM 657 C CA . ARG A 1 84 ? -7.046 -0.703 9.624 1.00 88.19 84 ARG A CA 1
ATOM 658 C C . ARG A 1 84 ? -6.188 0.445 10.139 1.00 88.19 84 ARG A C 1
ATOM 660 O O . ARG A 1 84 ? -5.847 1.347 9.384 1.00 88.19 84 ARG A O 1
ATOM 667 N N . PHE A 1 85 ? -5.773 0.383 11.400 1.00 90.38 85 PHE A N 1
ATOM 668 C CA . PHE A 1 85 ? -4.883 1.382 11.985 1.00 90.38 85 PHE A CA 1
ATOM 669 C C . PHE A 1 85 ? -3.568 1.529 11.207 1.00 90.38 85 PHE A C 1
ATOM 671 O O . PHE A 1 85 ? -3.131 2.648 10.929 1.00 90.38 85 PHE A O 1
ATOM 678 N N . THR A 1 86 ? -2.958 0.406 10.820 1.00 88.81 86 THR A N 1
ATOM 679 C CA . THR A 1 86 ? -1.725 0.391 10.024 1.00 88.81 86 THR A CA 1
ATOM 680 C C . THR A 1 86 ? -1.955 0.995 8.643 1.00 88.81 86 THR A C 1
ATOM 682 O O . THR A 1 86 ? -1.184 1.858 8.225 1.00 88.81 86 THR A O 1
ATOM 685 N N . LEU A 1 87 ? -3.038 0.609 7.959 1.00 86.94 87 LEU A N 1
ATOM 686 C CA . LEU A 1 87 ? -3.372 1.128 6.634 1.00 86.94 87 LEU A CA 1
ATOM 687 C C . LEU A 1 87 ? -3.643 2.641 6.659 1.00 86.94 87 LEU A C 1
ATOM 689 O O . LEU A 1 87 ? -3.111 3.366 5.818 1.00 86.94 87 LEU A O 1
ATOM 693 N N . GLU A 1 88 ? -4.420 3.126 7.632 1.00 89.00 88 GLU A N 1
ATOM 694 C CA . GLU A 1 88 ? -4.709 4.554 7.816 1.00 89.00 88 GLU A CA 1
ATOM 695 C C . GLU A 1 88 ? -3.422 5.344 8.098 1.00 89.00 88 GLU A C 1
ATOM 697 O O . GLU A 1 88 ? -3.118 6.325 7.419 1.00 89.00 88 GLU A O 1
ATOM 702 N N . SER A 1 89 ? -2.613 4.871 9.052 1.00 89.31 89 SER A N 1
ATOM 703 C CA . SER A 1 89 ? -1.359 5.521 9.450 1.00 89.31 89 SER A CA 1
ATOM 704 C C . SER A 1 89 ? -0.343 5.548 8.324 1.00 89.31 89 SER A C 1
ATOM 706 O O . SER A 1 89 ? 0.228 6.599 8.038 1.00 89.31 89 SER A O 1
ATOM 708 N N . PHE A 1 90 ? -0.143 4.427 7.635 1.00 87.06 90 PHE A N 1
ATOM 709 C CA . PHE A 1 90 ? 0.798 4.350 6.527 1.00 87.06 90 PHE A CA 1
ATOM 710 C C . PHE A 1 90 ? 0.327 5.156 5.310 1.00 87.06 90 PHE A C 1
ATOM 712 O O . PHE A 1 90 ? 1.135 5.846 4.687 1.00 87.06 90 PHE A O 1
ATOM 719 N N . GLY A 1 91 ? -0.972 5.128 4.993 1.00 87.62 91 GLY A N 1
ATOM 720 C CA . GLY A 1 91 ? -1.570 5.962 3.948 1.00 87.62 91 GLY A CA 1
ATOM 721 C C . GLY A 1 91 ? -1.323 7.447 4.179 1.00 87.62 91 GLY A C 1
ATOM 722 O O . GLY A 1 91 ? -0.887 8.165 3.272 1.00 87.62 91 GLY A O 1
ATOM 723 N N . HIS A 1 92 ? -1.524 7.888 5.418 1.00 88.00 92 HIS A N 1
ATOM 724 C CA . HIS A 1 92 ? -1.353 9.279 5.800 1.00 88.00 92 HIS A CA 1
ATOM 725 C C . HIS A 1 92 ? 0.133 9.667 5.820 1.00 88.00 92 HIS A C 1
ATOM 727 O O . HIS A 1 92 ? 0.523 10.626 5.156 1.00 88.00 92 HIS A O 1
ATOM 733 N N . ILE A 1 93 ? 0.989 8.878 6.478 1.00 84.94 93 ILE A N 1
ATOM 734 C CA . ILE A 1 93 ? 2.439 9.127 6.575 1.00 84.94 93 ILE A CA 1
ATOM 735 C C . ILE A 1 93 ? 3.116 9.101 5.201 1.00 84.94 93 ILE A C 1
ATOM 737 O O . ILE A 1 93 ? 3.981 9.925 4.904 1.00 84.94 93 ILE A O 1
ATOM 741 N N . GLY A 1 94 ? 2.768 8.119 4.372 1.00 81.88 94 GLY A N 1
ATOM 742 C CA . GLY A 1 94 ? 3.427 7.892 3.093 1.00 81.88 94 GLY A CA 1
ATOM 743 C C . GLY A 1 94 ? 2.919 8.801 1.983 1.00 81.88 94 GLY A C 1
ATOM 744 O O . GLY A 1 94 ? 3.702 9.310 1.179 1.00 81.88 94 GLY A O 1
ATOM 745 N N . PHE A 1 95 ? 1.607 9.013 1.925 1.00 83.56 95 PHE A N 1
ATOM 746 C CA . PHE A 1 95 ? 0.959 9.580 0.744 1.00 83.56 95 PHE A CA 1
ATOM 747 C C . PHE A 1 95 ? 0.020 10.741 1.070 1.00 83.56 95 PHE A C 1
ATOM 749 O O . PHE A 1 95 ? -0.545 11.339 0.151 1.00 83.56 95 PHE A O 1
ATOM 756 N N . GLY A 1 96 ? -0.132 11.103 2.348 1.00 82.62 96 GLY A N 1
ATOM 757 C CA . GLY A 1 96 ? -1.085 12.123 2.779 1.00 82.62 96 GLY A CA 1
ATOM 758 C C . GLY A 1 96 ? -2.536 11.732 2.494 1.00 82.62 96 GLY A C 1
ATOM 759 O O . GLY A 1 96 ? -3.349 12.609 2.217 1.00 82.62 96 GLY A O 1
ATOM 760 N N . ILE A 1 97 ? -2.835 10.429 2.477 1.00 84.44 97 ILE A N 1
ATOM 761 C CA . ILE A 1 97 ? -4.165 9.884 2.187 1.00 84.44 97 ILE A CA 1
ATOM 762 C C . ILE A 1 97 ? -4.790 9.405 3.488 1.00 84.44 97 ILE A C 1
ATOM 764 O O . ILE A 1 97 ? -4.166 8.647 4.224 1.00 84.44 97 ILE A O 1
ATOM 768 N N . SER A 1 98 ? -6.047 9.773 3.710 1.00 85.19 98 SER A N 1
ATOM 769 C CA . SER A 1 98 ? -6.904 9.121 4.697 1.00 85.19 98 SER A CA 1
ATOM 770 C C . SER A 1 98 ? -7.832 8.146 3.973 1.00 85.19 98 SER A C 1
ATOM 772 O O . SER A 1 98 ? -8.468 8.508 2.979 1.00 85.19 98 SER A O 1
ATOM 774 N N . PHE A 1 99 ? -7.869 6.896 4.433 1.00 82.50 99 PHE A N 1
ATOM 775 C CA . PHE A 1 99 ? -8.758 5.867 3.893 1.00 82.50 99 PHE A CA 1
ATOM 776 C C . PHE A 1 99 ? -10.109 5.846 4.612 1.00 82.50 99 PHE A C 1
ATOM 778 O O . PHE A 1 99 ? -11.057 5.258 4.092 1.00 82.50 99 PHE A O 1
ATOM 785 N N . GLY A 1 100 ? -10.201 6.474 5.789 1.00 83.94 100 GLY A N 1
ATOM 786 C CA . GLY A 1 100 ? -11.397 6.462 6.627 1.00 83.94 100 GLY A CA 1
ATOM 787 C C . GLY A 1 100 ? -11.706 5.081 7.209 1.00 83.94 100 GLY A C 1
ATOM 788 O O . GLY A 1 100 ? -12.846 4.812 7.581 1.00 83.94 100 GLY A O 1
ATOM 789 N N . CYS A 1 101 ? -10.721 4.182 7.288 1.00 82.88 101 CYS A N 1
ATOM 790 C CA . CYS A 1 101 ? -10.952 2.801 7.723 1.00 82.88 101 CYS A CA 1
ATOM 791 C C . CYS A 1 101 ? -11.047 2.648 9.252 1.00 82.88 101 CYS A C 1
ATOM 793 O O . CYS A 1 101 ? -11.544 1.634 9.748 1.00 82.88 101 CYS A O 1
ATOM 795 N N . LEU A 1 102 ? -10.625 3.672 10.004 1.00 83.88 102 LEU A N 1
ATOM 796 C CA . LEU A 1 102 ? -10.871 3.781 11.445 1.00 83.88 102 LEU A CA 1
ATOM 797 C C . LEU A 1 102 ? -12.257 4.363 11.761 1.00 83.88 102 LEU A C 1
ATOM 799 O O . LEU A 1 102 ? -12.854 3.980 12.762 1.00 83.88 102 LEU A O 1
ATOM 803 N N . THR A 1 103 ? -12.803 5.229 10.904 1.00 81.94 103 THR A N 1
ATOM 804 C CA . THR A 1 103 ? -14.094 5.901 11.137 1.00 81.94 103 THR A CA 1
ATOM 805 C C . THR A 1 103 ? -15.287 5.149 10.549 1.00 81.94 103 THR A C 1
ATOM 807 O O . THR A 1 103 ? -16.371 5.215 11.122 1.00 81.94 103 THR A O 1
ATOM 810 N N . SER A 1 104 ? -15.100 4.404 9.455 1.00 79.75 104 SER A N 1
ATOM 811 C CA . SER A 1 104 ? -16.121 3.524 8.873 1.00 79.75 104 SER A CA 1
ATOM 812 C C . SER A 1 104 ? -15.774 2.044 9.061 1.00 79.75 104 SER A C 1
ATOM 814 O O . SER A 1 104 ? -14.607 1.669 9.196 1.00 79.75 104 SER A O 1
ATOM 816 N N . ASP A 1 105 ? -16.808 1.200 9.068 1.00 77.12 105 ASP A N 1
ATOM 817 C CA . ASP A 1 105 ? -16.683 -0.257 8.972 1.00 77.12 105 ASP A CA 1
ATOM 818 C C . ASP A 1 105 ? -16.767 -0.798 7.545 1.00 77.12 105 ASP A C 1
ATOM 820 O O . ASP A 1 105 ? -16.586 -1.997 7.328 1.00 77.12 105 ASP A O 1
ATOM 824 N N . ASP A 1 106 ? -16.965 0.087 6.569 1.00 78.19 106 ASP A N 1
ATOM 825 C CA . ASP A 1 106 ? -17.000 -0.287 5.165 1.00 78.19 106 ASP A CA 1
ATOM 826 C C . ASP A 1 106 ? -15.617 -0.723 4.656 1.00 78.19 106 ASP A C 1
ATOM 828 O O . ASP A 1 106 ? -14.593 -0.101 4.968 1.00 78.19 106 ASP A O 1
ATOM 832 N N . PRO A 1 107 ? -15.556 -1.767 3.810 1.00 72.25 107 PRO A N 1
ATOM 833 C CA . PRO A 1 107 ? -14.307 -2.190 3.206 1.00 72.25 107 PRO A CA 1
ATOM 834 C C . PRO A 1 107 ? -13.785 -1.105 2.263 1.00 72.25 107 PRO A C 1
ATOM 836 O O . PRO A 1 107 ? -14.474 -0.677 1.335 1.00 72.25 107 PRO A O 1
ATOM 839 N N . VAL A 1 108 ? -12.522 -0.715 2.444 1.00 81.12 108 VAL A N 1
ATOM 840 C CA . VAL A 1 108 ? -11.835 0.200 1.526 1.00 81.12 108 VAL A CA 1
ATOM 841 C C . VAL A 1 108 ? -11.805 -0.448 0.132 1.00 81.12 108 VAL A C 1
ATOM 843 O O . VAL A 1 108 ? -11.186 -1.507 -0.020 1.00 81.12 108 VAL A O 1
ATOM 846 N N . PRO A 1 109 ? -12.418 0.155 -0.911 1.00 85.31 109 PRO A N 1
ATOM 847 C CA . PRO A 1 109 ? -12.556 -0.488 -2.222 1.00 85.31 109 PRO A CA 1
ATOM 848 C C . PRO A 1 109 ? -11.222 -0.936 -2.828 1.00 85.31 109 PRO A C 1
ATOM 850 O O . PRO A 1 109 ? -11.129 -2.026 -3.392 1.00 85.31 109 PRO A O 1
ATOM 853 N N . PHE A 1 110 ? -10.179 -0.121 -2.644 1.00 86.44 110 PHE A N 1
ATOM 854 C CA . PHE A 1 110 ? -8.806 -0.450 -3.023 1.00 86.44 110 PHE A CA 1
ATOM 855 C C . PHE A 1 110 ? -8.290 -1.699 -2.294 1.00 86.44 110 PHE A C 1
ATOM 857 O O . PHE A 1 110 ? -7.811 -2.621 -2.948 1.00 86.44 110 PHE A O 1
ATOM 864 N N . ALA A 1 111 ? -8.421 -1.762 -0.964 1.00 84.06 111 ALA A N 1
ATOM 865 C CA . ALA A 1 111 ? -7.917 -2.882 -0.172 1.00 84.06 111 ALA A CA 1
ATOM 866 C C . ALA A 1 111 ? -8.634 -4.190 -0.537 1.00 84.06 111 ALA A C 1
ATOM 868 O O . ALA A 1 111 ? -7.983 -5.210 -0.739 1.00 84.06 111 ALA A O 1
ATOM 869 N N . ALA A 1 112 ? -9.958 -4.137 -0.715 1.00 87.62 112 ALA A N 1
ATOM 870 C CA . ALA A 1 112 ? -10.750 -5.297 -1.108 1.00 87.62 112 ALA A CA 1
ATOM 871 C C . ALA A 1 112 ? -10.425 -5.783 -2.533 1.00 87.62 112 ALA A C 1
ATOM 873 O O . ALA A 1 112 ? -10.382 -6.989 -2.778 1.00 87.62 112 ALA A O 1
ATOM 874 N N . ALA A 1 113 ? -10.210 -4.865 -3.484 1.00 91.25 113 ALA A N 1
ATOM 875 C CA . ALA A 1 113 ? -9.764 -5.214 -4.834 1.00 91.25 113 ALA A CA 1
ATOM 876 C C . ALA A 1 113 ? -8.362 -5.834 -4.813 1.00 91.25 113 ALA A C 1
ATOM 878 O O . ALA A 1 113 ? -8.130 -6.864 -5.446 1.00 91.25 113 ALA A O 1
ATOM 879 N N . PHE A 1 114 ? -7.457 -5.251 -4.029 1.00 89.56 114 PHE A N 1
ATOM 880 C CA . PHE A 1 114 ? -6.105 -5.753 -3.865 1.00 89.56 114 PHE A CA 1
ATOM 881 C C . PHE A 1 114 ? -6.078 -7.176 -3.284 1.00 89.56 114 PHE A C 1
ATOM 883 O O . PHE A 1 114 ? -5.440 -8.046 -3.869 1.00 89.56 114 PHE A O 1
ATOM 890 N N . ASP A 1 115 ? -6.835 -7.455 -2.219 1.00 89.06 115 ASP A N 1
ATOM 891 C CA . ASP A 1 115 ? -6.859 -8.781 -1.578 1.00 89.06 115 ASP A CA 1
ATOM 892 C C . ASP A 1 115 ? -7.386 -9.875 -2.513 1.00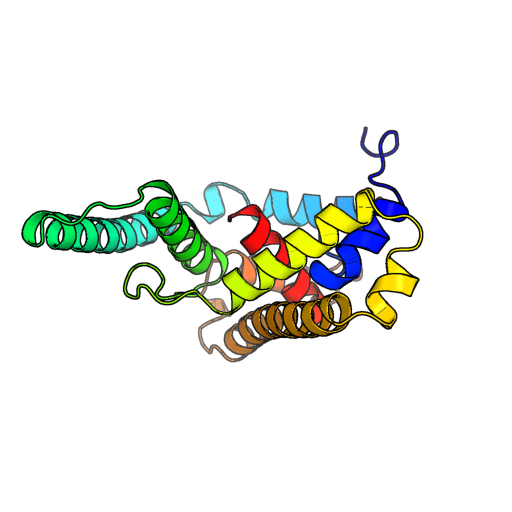 89.06 115 ASP A C 1
ATOM 894 O O . ASP A 1 115 ? -6.836 -10.981 -2.582 1.00 89.06 115 ASP A O 1
ATOM 898 N N . ARG A 1 116 ? -8.421 -9.560 -3.305 1.00 92.12 116 ARG A N 1
ATOM 899 C CA . ARG A 1 116 ? -8.915 -10.472 -4.346 1.00 92.12 116 ARG A CA 1
ATOM 900 C C . ARG A 1 116 ? -7.865 -10.717 -5.420 1.00 92.12 116 ARG A C 1
ATOM 902 O O . ARG A 1 116 ? -7.655 -11.867 -5.811 1.00 92.12 116 ARG A O 1
ATOM 909 N N . ALA A 1 117 ? -7.203 -9.661 -5.889 1.00 92.25 117 ALA A N 1
ATOM 910 C CA . ALA A 1 117 ? -6.186 -9.778 -6.921 1.00 92.25 117 ALA A CA 1
ATOM 911 C C . ALA A 1 117 ? -4.966 -10.574 -6.433 1.00 92.25 117 ALA A C 1
ATOM 913 O O . ALA A 1 117 ? -4.494 -11.462 -7.144 1.00 92.25 117 ALA A O 1
ATOM 914 N N . GLN A 1 118 ? -4.510 -10.330 -5.203 1.00 90.44 118 GLN A N 1
ATOM 915 C CA . GLN A 1 118 ? -3.411 -11.068 -4.585 1.00 90.44 118 GLN A CA 1
ATOM 916 C C . GLN A 1 118 ? -3.742 -12.560 -4.463 1.00 90.44 118 GLN A C 1
ATOM 918 O O . GLN A 1 118 ? -2.942 -13.396 -4.876 1.00 90.44 118 GLN A O 1
ATOM 923 N N . SER A 1 119 ? -4.955 -12.910 -4.018 1.00 90.94 119 SER A N 1
ATOM 924 C CA . SER A 1 119 ? -5.390 -14.313 -3.937 1.00 90.94 119 SER A CA 1
ATOM 925 C C . SER A 1 119 ? -5.338 -15.037 -5.290 1.00 90.94 119 SER A C 1
ATOM 927 O O . SER A 1 119 ? -5.026 -16.230 -5.354 1.00 90.94 119 SER A O 1
ATOM 929 N N . VAL A 1 120 ? -5.631 -14.334 -6.391 1.00 91.06 120 VAL A N 1
ATOM 930 C CA . VAL A 1 120 ? -5.502 -14.889 -7.747 1.00 91.06 120 VAL A CA 1
ATOM 931 C C . VAL A 1 120 ? -4.032 -15.091 -8.105 1.00 91.06 120 VAL A C 1
ATOM 933 O O . VAL A 1 120 ? -3.674 -16.178 -8.562 1.00 91.06 120 VAL A O 1
ATOM 936 N N . VAL A 1 121 ? -3.180 -14.093 -7.855 1.00 89.75 121 VAL A N 1
ATOM 937 C CA . VAL A 1 121 ? -1.738 -14.171 -8.133 1.00 89.75 121 VAL A CA 1
ATOM 938 C C . VAL A 1 121 ? -1.080 -15.317 -7.362 1.00 89.75 121 VAL A C 1
ATOM 940 O O . VAL A 1 121 ? -0.363 -16.114 -7.966 1.00 89.75 121 VAL A O 1
ATOM 943 N N . ASP A 1 122 ? -1.405 -15.494 -6.082 1.00 88.44 122 ASP A N 1
ATOM 944 C CA . ASP A 1 122 ? -0.883 -16.583 -5.245 1.00 88.44 122 ASP A CA 1
ATOM 945 C C . ASP A 1 122 ? -1.239 -17.973 -5.800 1.00 88.44 122 ASP A C 1
ATOM 947 O O . ASP A 1 122 ? -0.475 -18.940 -5.686 1.00 88.44 122 ASP A O 1
ATOM 951 N N . GLN A 1 123 ? -2.399 -18.091 -6.451 1.00 87.25 123 GLN A N 1
ATOM 952 C CA . GLN A 1 123 ? -2.829 -19.331 -7.090 1.00 87.25 123 GLN A CA 1
ATOM 953 C C . GLN A 1 123 ? -2.134 -19.595 -8.431 1.00 87.25 123 GLN A C 1
ATOM 955 O O . GLN A 1 123 ? -2.062 -20.763 -8.832 1.00 87.25 123 GLN A O 1
ATOM 960 N N . ARG A 1 124 ? -1.606 -18.571 -9.123 1.00 89.81 124 ARG A N 1
ATOM 961 C CA . ARG A 1 124 ? -0.898 -18.738 -10.410 1.00 89.81 124 ARG A CA 1
ATOM 962 C C . ARG A 1 124 ? 0.313 -19.659 -10.266 1.00 89.81 124 ARG A C 1
ATOM 964 O O . ARG A 1 124 ? 0.571 -20.463 -11.158 1.00 89.81 124 ARG A O 1
ATOM 971 N N . SER A 1 125 ? 0.989 -19.627 -9.117 1.00 81.56 125 SER A N 1
ATOM 972 C CA . SER A 1 125 ? 2.132 -20.497 -8.796 1.00 81.56 125 SER A CA 1
ATOM 973 C C . SER A 1 125 ? 1.783 -21.987 -8.744 1.00 81.56 125 SER A C 1
ATOM 975 O O . SER A 1 125 ? 2.656 -22.829 -8.930 1.00 81.56 125 SER A O 1
ATOM 977 N N . ARG A 1 126 ? 0.508 -22.332 -8.515 1.00 84.31 126 ARG A N 1
ATOM 978 C CA . ARG A 1 126 ? 0.029 -23.722 -8.407 1.00 84.31 126 ARG A CA 1
ATOM 979 C C . ARG A 1 126 ? -0.693 -24.212 -9.665 1.00 84.31 126 ARG A C 1
ATOM 981 O O . ARG A 1 126 ? -1.055 -25.383 -9.733 1.00 84.31 126 ARG A O 1
ATOM 988 N N . LYS A 1 127 ? -0.942 -23.332 -10.643 1.00 82.56 127 LYS A N 1
ATOM 989 C CA . LYS A 1 127 ? -1.749 -23.627 -11.835 1.00 82.56 127 LYS A CA 1
ATOM 990 C C . LYS A 1 127 ? -0.892 -23.547 -13.104 1.00 82.56 127 LYS A C 1
ATOM 992 O O . LYS A 1 127 ? -0.601 -22.440 -13.567 1.00 82.56 127 LYS A O 1
ATOM 997 N N . PRO A 1 128 ? -0.509 -24.685 -13.715 1.00 78.94 128 PRO A N 1
ATOM 998 C CA . PRO A 1 128 ? 0.107 -24.647 -15.036 1.00 78.94 128 PRO A CA 1
ATOM 999 C C . PRO A 1 128 ? -0.873 -24.017 -16.041 1.00 78.94 128 PRO A C 1
ATOM 1001 O O . PRO A 1 128 ? -2.084 -24.204 -15.938 1.00 78.94 128 PRO A O 1
ATOM 1004 N N . PHE A 1 129 ? -0.355 -23.243 -17.000 1.00 84.25 129 PHE A N 1
ATOM 1005 C CA . PHE A 1 129 ? -1.148 -22.530 -18.020 1.00 84.25 129 PHE A CA 1
ATOM 1006 C C . PHE A 1 129 ? -2.176 -21.512 -17.479 1.00 84.25 129 PHE A C 1
ATOM 1008 O O . PHE A 1 129 ? -3.172 -21.224 -18.150 1.00 84.25 129 PHE A O 1
ATOM 1015 N N . TRP A 1 130 ? -1.924 -20.920 -16.303 1.00 86.00 130 TRP A N 1
ATOM 1016 C CA . TRP A 1 130 ? -2.799 -19.919 -15.669 1.00 86.00 130 TRP A CA 1
ATOM 1017 C C . TRP A 1 130 ? -3.269 -18.809 -16.628 1.00 86.00 130 TRP A C 1
ATOM 1019 O O . TRP A 1 130 ? -4.445 -18.452 -16.616 1.00 86.00 130 TRP A O 1
ATOM 1029 N N . ALA A 1 131 ? -2.396 -18.327 -17.521 1.00 84.69 131 ALA A N 1
ATOM 1030 C CA . ALA A 1 131 ? -2.703 -17.239 -18.452 1.00 84.69 131 ALA A CA 1
ATOM 1031 C C . ALA A 1 131 ? -3.838 -17.586 -19.432 1.00 84.69 131 ALA A C 1
ATOM 1033 O O . ALA A 1 131 ? -4.685 -16.747 -19.742 1.00 84.69 131 ALA A O 1
ATOM 1034 N N . VAL A 1 132 ? -3.892 -18.839 -19.897 1.00 85.81 132 VAL A N 1
ATOM 1035 C CA . VAL A 1 132 ? -4.965 -19.314 -20.782 1.00 85.81 132 VAL A CA 1
ATOM 1036 C C . VAL A 1 132 ? -6.263 -19.420 -19.985 1.00 85.81 132 VAL A C 1
ATOM 1038 O O . VAL A 1 132 ? -7.301 -18.927 -20.419 1.00 85.81 132 VAL A O 1
ATOM 1041 N N . TRP A 1 133 ? -6.198 -19.997 -18.785 1.00 84.19 133 TRP A N 1
ATOM 1042 C CA . TRP A 1 133 ? -7.358 -20.169 -17.912 1.00 84.19 133 TRP A CA 1
ATOM 1043 C C . TRP A 1 133 ? -8.008 -18.832 -17.520 1.00 84.19 133 TRP A C 1
ATOM 1045 O O . TRP A 1 133 ? -9.223 -18.652 -17.631 1.00 84.19 133 TRP A O 1
ATOM 1055 N N . GLU A 1 134 ? -7.215 -17.846 -17.110 1.00 87.88 134 GLU A N 1
ATOM 1056 C CA . GLU A 1 134 ? -7.705 -16.518 -16.721 1.00 87.88 134 GLU A CA 1
ATOM 1057 C C . GLU A 1 134 ? -8.261 -15.701 -17.896 1.00 87.88 134 GLU A C 1
ATOM 1059 O O . GLU A 1 134 ? -9.081 -14.792 -17.715 1.00 87.88 134 GLU A O 1
ATOM 1064 N N . ARG A 1 135 ? -7.870 -16.020 -19.132 1.00 86.62 135 ARG A N 1
ATOM 1065 C CA . ARG A 1 135 ? -8.452 -15.354 -20.298 1.00 86.62 135 ARG A CA 1
ATOM 1066 C C . ARG A 1 135 ? -9.927 -15.715 -20.485 1.00 86.62 135 ARG A C 1
ATOM 1068 O O . ARG A 1 135 ? -10.714 -14.834 -20.833 1.00 86.62 135 ARG A O 1
ATOM 1075 N N . TYR A 1 136 ? -10.308 -16.961 -20.200 1.00 87.88 136 TYR A N 1
ATOM 1076 C CA . TYR A 1 136 ? -11.660 -17.473 -20.463 1.00 87.88 136 TYR A CA 1
ATOM 1077 C C . TYR A 1 136 ? -12.566 -17.539 -19.224 1.00 87.88 136 TYR A C 1
ATOM 1079 O O . TYR A 1 136 ? -13.793 -17.536 -19.353 1.00 87.88 136 TYR A O 1
ATOM 1087 N N . THR A 1 137 ? -12.007 -17.538 -18.014 1.00 90.25 137 THR A N 1
ATOM 1088 C CA . THR A 1 137 ? -12.799 -17.656 -16.779 1.00 90.25 137 THR A CA 1
ATOM 1089 C C . THR A 1 137 ? -13.360 -16.333 -16.254 1.00 90.25 137 THR A C 1
ATOM 1091 O O . THR A 1 137 ? -12.852 -15.243 -16.523 1.00 90.25 137 THR A O 1
ATOM 1094 N N . ALA A 1 138 ? -14.433 -16.432 -15.460 1.00 90.81 138 ALA A N 1
ATOM 1095 C CA . ALA A 1 138 ? -14.995 -15.297 -14.727 1.00 90.81 138 ALA A CA 1
ATOM 1096 C C . ALA A 1 138 ? -13.997 -14.720 -13.710 1.00 90.81 138 ALA A C 1
ATOM 1098 O O . ALA A 1 138 ? -13.895 -13.502 -13.593 1.00 90.81 138 ALA A O 1
ATOM 1099 N N . THR A 1 139 ? -13.205 -15.579 -13.059 1.00 88.69 139 THR A N 1
ATOM 1100 C CA . THR A 1 139 ? -12.141 -15.178 -12.127 1.00 88.69 139 THR A CA 1
ATOM 1101 C C . THR A 1 139 ? -11.133 -14.244 -12.786 1.00 88.69 139 THR A C 1
ATOM 1103 O O . THR A 1 139 ? -10.836 -13.195 -12.232 1.00 88.69 139 THR A O 1
ATOM 1106 N N . GLY A 1 140 ? -10.663 -14.555 -13.999 1.00 89.19 140 GLY A N 1
ATOM 1107 C CA . GLY A 1 140 ? -9.722 -13.673 -14.689 1.00 89.19 140 GLY A CA 1
ATOM 1108 C C . GLY A 1 140 ? -10.348 -12.369 -15.201 1.00 89.19 140 GLY A C 1
ATOM 1109 O O . GLY A 1 140 ? -9.663 -11.352 -15.281 1.00 89.19 140 GLY A O 1
ATOM 1110 N N . ARG A 1 141 ? -11.659 -12.343 -15.499 1.00 91.50 141 ARG A N 1
ATOM 1111 C CA . ARG A 1 141 ? -12.377 -11.076 -15.756 1.00 91.50 141 ARG A CA 1
ATOM 1112 C C . ARG A 1 141 ? -12.451 -10.206 -14.503 1.00 91.50 141 ARG A C 1
ATOM 1114 O O . ARG A 1 141 ? -12.234 -9.004 -14.611 1.00 91.50 141 ARG A O 1
ATOM 1121 N N . GLN A 1 142 ? -12.748 -10.802 -13.347 1.00 93.94 142 GLN A N 1
ATOM 1122 C CA . GLN A 1 142 ? -12.784 -10.083 -12.074 1.00 93.94 142 GLN A CA 1
ATOM 1123 C C . GLN A 1 142 ? -11.392 -9.578 -11.683 1.00 93.94 142 GLN A C 1
ATOM 1125 O O . GLN A 1 142 ? -11.257 -8.410 -11.346 1.00 93.94 142 GLN A O 1
ATOM 1130 N N . PHE A 1 143 ? -10.358 -10.407 -11.848 1.00 93.62 143 PHE A N 1
ATOM 1131 C CA . PHE A 1 143 ? -8.965 -10.024 -11.625 1.00 93.62 143 PHE A CA 1
ATOM 1132 C C . PHE A 1 143 ? -8.571 -8.773 -12.419 1.00 93.62 143 PHE A C 1
ATOM 1134 O O . PHE A 1 143 ? -8.007 -7.848 -11.854 1.00 93.62 143 PHE A O 1
ATOM 1141 N N . ARG A 1 144 ? -8.930 -8.690 -13.710 1.00 93.38 144 ARG A N 1
ATOM 1142 C CA . ARG A 1 144 ? -8.644 -7.492 -14.520 1.00 93.38 144 ARG A CA 1
ATOM 1143 C C . ARG A 1 144 ? -9.326 -6.232 -13.980 1.00 93.38 144 ARG A C 1
ATOM 1145 O O . ARG A 1 144 ? -8.674 -5.200 -13.910 1.00 93.38 144 ARG A O 1
ATOM 1152 N N . LYS A 1 145 ? -10.588 -6.326 -13.546 1.00 94.31 145 LYS A N 1
ATOM 1153 C CA . LYS A 1 145 ? -11.299 -5.203 -12.904 1.00 94.31 145 LYS A CA 1
ATOM 1154 C C . LYS A 1 145 ? -10.660 -4.796 -11.576 1.00 94.31 145 LYS A C 1
ATOM 1156 O O . LYS A 1 145 ? -10.588 -3.612 -11.255 1.00 94.31 145 LYS A O 1
ATOM 1161 N N . ASP A 1 146 ? -10.208 -5.778 -10.802 1.00 94.06 146 ASP A N 1
ATOM 1162 C CA . ASP A 1 146 ? -9.528 -5.535 -9.534 1.00 94.06 146 ASP A CA 1
ATOM 1163 C C . ASP A 1 146 ? -8.173 -4.846 -9.778 1.00 94.06 146 ASP A C 1
ATOM 1165 O O . ASP A 1 146 ? -7.890 -3.829 -9.150 1.00 94.06 146 ASP A O 1
ATOM 1169 N N . CYS A 1 147 ? -7.391 -5.303 -10.765 1.00 92.88 147 CYS A N 1
ATOM 1170 C CA . CYS A 1 147 ? -6.177 -4.620 -11.220 1.00 92.88 147 CYS A CA 1
ATOM 1171 C C . CYS A 1 147 ? -6.464 -3.194 -11.702 1.00 92.88 147 CYS A C 1
ATOM 1173 O O . CYS A 1 147 ? -5.741 -2.281 -11.326 1.00 92.88 147 CYS A O 1
ATOM 1175 N N . GLU A 1 148 ? -7.512 -2.975 -12.500 1.00 93.62 148 GLU A N 1
ATOM 1176 C CA . GLU A 1 148 ? -7.918 -1.632 -12.939 1.00 93.62 148 GLU A CA 1
ATOM 1177 C C . GLU A 1 148 ? -8.214 -0.720 -11.744 1.00 93.62 148 GLU A C 1
ATOM 1179 O O . GLU A 1 148 ? -7.698 0.392 -11.692 1.00 93.62 148 GLU A O 1
ATOM 1184 N N . THR A 1 149 ? -8.949 -1.213 -10.743 1.00 93.25 149 THR A N 1
ATOM 1185 C CA . THR A 1 149 ? -9.267 -0.460 -9.516 1.00 93.25 149 THR A CA 1
ATOM 1186 C C . THR A 1 149 ? -8.003 -0.101 -8.728 1.00 93.25 149 THR A C 1
ATOM 1188 O O . THR A 1 149 ? -7.862 1.019 -8.235 1.00 93.25 149 THR A O 1
ATOM 1191 N N . VAL A 1 150 ? -7.067 -1.048 -8.613 1.00 92.69 150 VAL A N 1
ATOM 1192 C CA . VAL A 1 150 ? -5.781 -0.868 -7.923 1.00 92.69 150 VAL A CA 1
ATOM 1193 C C . VAL A 1 150 ? -4.910 0.154 -8.663 1.00 92.69 150 VAL A C 1
ATOM 1195 O O . VAL A 1 150 ? -4.446 1.118 -8.058 1.00 92.69 150 VAL A O 1
ATOM 1198 N N . HIS A 1 151 ? -4.745 0.011 -9.979 1.00 91.94 151 HIS A N 1
ATOM 1199 C CA . HIS A 1 151 ? -3.957 0.941 -10.797 1.00 91.94 151 HIS A CA 1
ATOM 1200 C C . HIS A 1 151 ? -4.579 2.339 -10.858 1.00 91.94 151 HIS A C 1
ATOM 1202 O O . HIS A 1 151 ? -3.865 3.339 -10.777 1.00 91.94 151 HIS A O 1
ATOM 1208 N N . GLU A 1 152 ? -5.906 2.436 -10.950 1.00 92.69 152 GLU A N 1
ATOM 1209 C CA . GLU A 1 152 ? -6.622 3.713 -10.916 1.00 92.69 152 GLU A CA 1
ATOM 1210 C C . GLU A 1 152 ? -6.439 4.423 -9.574 1.00 92.69 152 GLU A C 1
ATOM 1212 O O . GLU A 1 152 ? -6.222 5.636 -9.552 1.00 92.69 152 GLU A O 1
ATOM 1217 N N . PHE A 1 153 ? -6.459 3.681 -8.462 1.00 91.06 153 PHE A N 1
ATOM 1218 C CA . PHE A 1 153 ? -6.158 4.236 -7.148 1.00 91.06 153 PHE A CA 1
ATOM 1219 C C . PHE A 1 153 ? -4.762 4.874 -7.121 1.00 91.06 153 PHE A C 1
ATOM 1221 O O . PHE A 1 153 ? -4.641 6.049 -6.776 1.00 91.06 153 PHE A O 1
ATOM 1228 N N . GLY A 1 154 ? -3.720 4.146 -7.541 1.00 90.94 154 GLY A N 1
ATOM 1229 C CA . GLY A 1 154 ? -2.349 4.669 -7.562 1.00 90.94 154 GLY A CA 1
ATOM 1230 C C . GLY A 1 154 ? -2.204 5.912 -8.449 1.00 90.94 154 GLY A C 1
ATOM 1231 O O . GLY A 1 154 ? -1.617 6.915 -8.037 1.00 90.94 154 GLY A O 1
ATOM 1232 N N . LEU A 1 155 ? -2.824 5.900 -9.633 1.00 91.94 155 LEU A N 1
ATOM 1233 C CA . LEU A 1 155 ? -2.833 7.050 -10.538 1.00 91.94 155 LEU A CA 1
ATOM 1234 C C . LEU A 1 155 ? -3.572 8.251 -9.947 1.00 91.94 155 LEU A C 1
ATOM 1236 O O . LEU A 1 155 ? -3.110 9.382 -10.106 1.00 91.94 155 LEU A O 1
ATOM 1240 N N . ARG A 1 156 ? -4.701 8.031 -9.267 1.00 91.56 156 ARG A N 1
ATOM 1241 C CA . ARG A 1 156 ? -5.452 9.096 -8.594 1.00 91.56 156 ARG A CA 1
ATOM 1242 C C . ARG A 1 156 ? -4.597 9.769 -7.527 1.00 91.56 156 ARG A C 1
ATOM 1244 O O . ARG A 1 156 ? -4.477 10.985 -7.548 1.00 91.56 156 ARG A O 1
ATOM 1251 N N . VAL A 1 157 ? -3.911 8.990 -6.692 1.00 89.75 157 VAL A N 1
ATOM 1252 C CA . VAL A 1 157 ? -3.000 9.513 -5.660 1.00 89.75 157 VAL A CA 1
ATOM 1253 C C . VAL A 1 157 ? -1.924 10.423 -6.257 1.00 89.75 157 VAL A C 1
ATOM 1255 O O . VAL A 1 157 ? -1.673 11.518 -5.752 1.00 89.75 157 VAL A O 1
ATOM 1258 N N . VAL A 1 158 ? -1.303 9.997 -7.359 1.00 90.62 158 VAL A N 1
ATOM 1259 C CA . VAL A 1 158 ? -0.279 10.797 -8.045 1.00 90.62 158 VAL A CA 1
ATOM 1260 C C . VAL A 1 158 ? -0.878 12.068 -8.657 1.00 90.62 158 VAL A C 1
ATOM 1262 O O . VAL A 1 158 ? -0.279 13.141 -8.554 1.00 90.62 158 VAL A O 1
ATOM 1265 N N . ARG A 1 159 ? -2.061 11.977 -9.276 1.00 91.06 159 ARG A N 1
ATOM 1266 C CA . ARG A 1 159 ? -2.757 13.126 -9.881 1.00 91.06 159 ARG A CA 1
ATOM 1267 C C . ARG A 1 159 ? -3.157 14.162 -8.839 1.00 91.06 159 ARG A C 1
ATOM 1269 O O . ARG A 1 159 ? -2.822 15.333 -9.011 1.00 91.06 159 ARG A O 1
ATOM 1276 N N . ASP A 1 160 ? -3.795 13.724 -7.760 1.00 89.69 160 ASP A N 1
ATOM 1277 C CA . ASP A 1 160 ? -4.216 14.581 -6.653 1.00 89.69 160 ASP A CA 1
ATOM 1278 C C . ASP A 1 160 ? -2.999 15.293 -6.060 1.00 89.69 160 ASP A C 1
ATOM 1280 O O . ASP A 1 160 ? -3.013 16.507 -5.851 1.00 89.69 160 ASP A O 1
ATOM 1284 N N . ARG A 1 161 ? -1.878 14.574 -5.913 1.00 87.62 161 ARG A N 1
ATOM 1285 C CA . ARG A 1 161 ? -0.624 15.179 -5.467 1.00 87.62 161 ARG A CA 1
ATOM 1286 C C . ARG A 1 161 ? -0.068 16.218 -6.437 1.00 87.62 161 ARG A C 1
ATOM 1288 O O . ARG A 1 161 ? 0.450 17.244 -6.004 1.00 87.62 161 ARG A O 1
ATOM 1295 N N . ARG A 1 162 ? -0.112 15.971 -7.746 1.00 87.00 162 ARG A N 1
ATOM 1296 C CA . ARG A 1 162 ? 0.390 16.938 -8.737 1.00 87.00 162 ARG A CA 1
ATOM 1297 C C . ARG A 1 162 ? -0.455 18.210 -8.792 1.00 87.00 162 ARG A C 1
ATOM 1299 O O . ARG A 1 162 ? 0.116 19.273 -9.065 1.00 87.00 162 ARG A O 1
ATOM 1306 N N . ALA A 1 163 ? -1.761 18.076 -8.560 1.00 88.75 163 ALA A N 1
ATOM 1307 C CA . ALA A 1 163 ? -2.729 19.166 -8.515 1.00 88.75 163 ALA A CA 1
ATOM 1308 C C . ALA A 1 163 ? -2.661 19.980 -7.210 1.00 88.75 163 ALA A C 1
ATOM 1310 O O . ALA A 1 163 ? -3.077 21.136 -7.200 1.00 88.75 163 ALA A O 1
ATOM 1311 N N . ASP A 1 164 ? -2.112 19.408 -6.137 1.00 87.50 164 ASP A N 1
ATOM 1312 C CA . ASP A 1 164 ? -1.980 20.070 -4.840 1.00 87.50 164 ASP A CA 1
ATOM 1313 C C . ASP A 1 164 ? -1.047 21.305 -4.919 1.00 87.50 164 ASP A C 1
ATOM 1315 O O . ASP A 1 164 ? 0.140 21.169 -5.255 1.00 87.50 164 ASP A O 1
ATOM 1319 N N . PRO A 1 165 ? -1.535 22.520 -4.589 1.00 82.31 165 PRO A N 1
ATOM 1320 C CA . PRO A 1 165 ? -0.718 23.734 -4.576 1.00 82.31 165 PRO A CA 1
ATOM 1321 C C . PRO A 1 165 ? 0.389 23.713 -3.509 1.00 82.31 165 PRO A C 1
ATOM 1323 O O . PRO A 1 165 ? 1.377 24.432 -3.645 1.00 82.31 165 PRO A O 1
ATOM 1326 N N . LEU A 1 166 ? 0.266 22.875 -2.474 1.00 79.81 166 LEU A N 1
ATOM 1327 C CA . LEU A 1 166 ? 1.229 22.730 -1.378 1.00 79.81 166 LEU A CA 1
ATOM 1328 C C . LEU A 1 166 ? 2.191 21.546 -1.573 1.00 79.81 166 LEU A C 1
ATOM 1330 O O . LEU A 1 166 ? 2.932 21.184 -0.652 1.00 79.81 166 LEU A O 1
ATOM 1334 N N . LYS A 1 167 ? 2.231 20.939 -2.767 1.00 77.81 167 LYS A N 1
ATOM 1335 C CA . LYS A 1 167 ? 3.076 19.763 -3.047 1.00 77.81 167 LYS A CA 1
ATOM 1336 C C . LYS A 1 167 ? 4.561 19.974 -2.737 1.00 77.81 167 LYS A C 1
ATOM 1338 O O . LYS A 1 167 ? 5.217 19.053 -2.258 1.00 77.81 167 LYS A O 1
ATOM 1343 N N . GLU A 1 168 ? 5.080 21.184 -2.951 1.00 72.94 168 GLU A N 1
ATOM 1344 C CA . GLU A 1 168 ? 6.491 21.506 -2.698 1.00 72.94 168 GLU A CA 1
ATOM 1345 C C . GLU A 1 168 ? 6.817 21.586 -1.203 1.00 72.94 168 GLU A C 1
ATOM 1347 O O . GLU A 1 168 ? 7.947 21.313 -0.805 1.00 72.94 168 GLU A O 1
ATOM 1352 N N . THR A 1 169 ? 5.830 21.905 -0.364 1.00 74.12 169 THR A N 1
ATOM 1353 C CA . THR A 1 169 ? 5.999 22.000 1.093 1.00 74.12 169 THR A CA 1
ATOM 1354 C C . THR A 1 169 ? 5.789 20.670 1.815 1.00 74.12 169 THR A C 1
ATOM 1356 O O . THR A 1 169 ? 6.189 20.533 2.969 1.00 74.12 169 THR A O 1
ATOM 1359 N N . LYS A 1 170 ? 5.194 19.671 1.149 1.00 75.44 170 LYS A N 1
ATOM 1360 C CA . LYS A 1 170 ? 4.976 18.340 1.726 1.00 75.44 170 LYS A CA 1
ATOM 1361 C C . LYS A 1 170 ? 6.278 17.538 1.788 1.00 75.44 170 LYS A C 1
ATOM 1363 O O . LYS A 1 170 ? 7.043 17.490 0.820 1.00 75.44 170 LYS A O 1
ATOM 1368 N N . ASN A 1 171 ? 6.490 16.871 2.920 1.00 75.88 171 ASN A N 1
ATOM 1369 C CA . ASN A 1 171 ? 7.633 15.998 3.194 1.00 75.88 171 ASN A CA 1
ATOM 1370 C C . ASN A 1 171 ? 7.152 14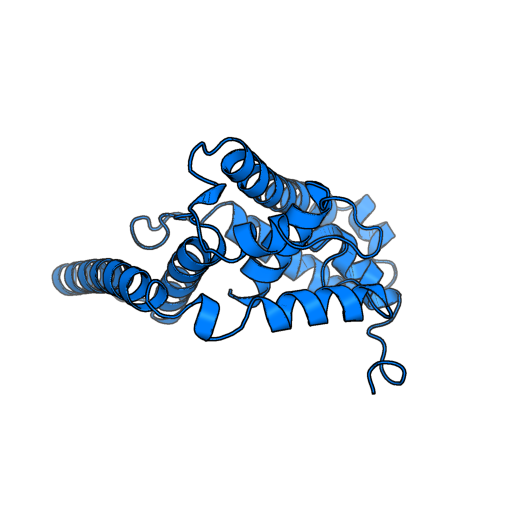.585 3.544 1.00 75.88 171 ASN A C 1
ATOM 1372 O O . ASN A 1 171 ? 7.296 14.133 4.673 1.00 75.88 171 ASN A O 1
ATOM 1376 N N . ASP A 1 172 ? 6.574 13.903 2.562 1.00 79.06 172 ASP A N 1
ATOM 1377 C CA . ASP A 1 172 ? 6.140 12.507 2.660 1.00 79.06 172 ASP A CA 1
ATOM 1378 C C . ASP A 1 172 ? 6.831 11.635 1.594 1.00 79.06 172 ASP A C 1
ATOM 1380 O O . ASP A 1 172 ? 7.588 12.138 0.751 1.00 79.06 172 ASP A O 1
ATOM 1384 N N . LEU A 1 173 ? 6.598 10.316 1.640 1.00 79.88 173 LEU A N 1
ATOM 1385 C CA . LEU A 1 173 ? 7.237 9.346 0.740 1.00 79.88 173 LEU A CA 1
ATOM 1386 C C . LEU A 1 173 ? 7.047 9.723 -0.730 1.00 79.88 173 LEU A C 1
ATOM 1388 O O . LEU A 1 173 ? 8.016 9.726 -1.494 1.00 79.88 173 LEU A O 1
ATOM 1392 N N . LEU A 1 174 ? 5.822 10.068 -1.127 1.00 84.00 174 LEU A N 1
ATOM 1393 C CA . LEU A 1 174 ? 5.512 10.413 -2.512 1.00 84.00 174 LEU A CA 1
ATOM 1394 C C . LEU A 1 174 ? 6.273 11.655 -2.977 1.00 84.00 174 LEU A C 1
ATOM 1396 O O . LEU A 1 174 ? 6.839 11.642 -4.070 1.00 84.00 174 LEU A O 1
ATOM 1400 N N . SER A 1 175 ? 6.356 12.697 -2.146 1.00 83.12 175 SER A N 1
ATOM 1401 C CA . SER A 1 175 ? 7.148 13.890 -2.464 1.00 83.12 175 SER A CA 1
ATOM 1402 C C . SER A 1 175 ? 8.625 13.552 -2.678 1.00 83.12 175 SER A C 1
ATOM 1404 O O . SER A 1 175 ? 9.254 14.088 -3.593 1.00 83.12 175 SER A O 1
ATOM 1406 N N . PHE A 1 176 ? 9.191 12.632 -1.893 1.00 81.81 176 PHE A N 1
ATOM 1407 C CA . PHE A 1 176 ? 10.567 12.188 -2.116 1.00 81.81 176 PHE A CA 1
ATOM 1408 C C . PHE A 1 176 ? 10.737 11.429 -3.436 1.00 81.81 176 PHE A C 1
ATOM 1410 O O . PHE A 1 176 ? 11.703 11.687 -4.155 1.00 81.81 176 PHE A O 1
ATOM 1417 N N . PHE A 1 177 ? 9.798 10.550 -3.798 1.00 81.50 177 PHE A N 1
ATOM 1418 C CA . PHE A 1 177 ? 9.838 9.839 -5.081 1.00 81.50 177 PHE A CA 1
ATOM 1419 C C . PHE A 1 177 ? 9.636 10.770 -6.280 1.00 81.50 177 PHE A C 1
ATOM 1421 O O . PHE A 1 177 ? 10.301 10.597 -7.295 1.00 81.50 177 PHE A O 1
ATOM 1428 N N . MET A 1 178 ? 8.790 11.796 -6.165 1.00 83.31 178 MET A N 1
ATOM 1429 C CA . MET A 1 178 ? 8.606 12.801 -7.220 1.00 83.31 178 MET A CA 1
ATOM 1430 C C . MET A 1 178 ? 9.858 13.657 -7.450 1.00 83.31 178 MET A C 1
ATOM 1432 O O . MET A 1 178 ? 10.119 14.070 -8.579 1.00 83.31 178 MET A O 1
ATOM 1436 N N . ARG A 1 179 ? 10.632 13.923 -6.389 1.00 81.00 179 ARG A N 1
ATOM 1437 C CA . ARG A 1 179 ? 11.911 14.654 -6.453 1.00 81.00 179 ARG A CA 1
ATOM 1438 C C . ARG A 1 179 ? 13.078 13.765 -6.898 1.00 81.00 179 ARG A C 1
ATOM 1440 O O . ARG A 1 179 ? 14.109 14.286 -7.328 1.00 81.00 179 ARG A O 1
ATOM 1447 N N . ALA A 1 180 ? 12.945 12.444 -6.784 1.00 75.94 180 ALA A N 1
ATOM 1448 C CA . ALA A 1 180 ? 13.959 11.504 -7.233 1.00 75.94 180 ALA A CA 1
ATOM 1449 C C . ALA A 1 180 ? 14.034 11.515 -8.766 1.00 75.94 180 ALA A C 1
ATOM 1451 O O . ALA A 1 180 ? 13.054 11.248 -9.458 1.00 75.94 180 ALA A O 1
ATOM 1452 N N . LYS A 1 181 ? 15.214 11.828 -9.307 1.00 68.69 181 LYS A N 1
ATOM 1453 C CA . LYS A 1 181 ? 15.465 11.721 -10.747 1.00 68.69 181 LYS A CA 1
ATOM 1454 C C . LYS A 1 181 ? 15.648 10.258 -11.132 1.00 68.69 181 LYS A C 1
ATOM 1456 O O . LYS A 1 181 ? 16.275 9.496 -10.394 1.00 68.69 181 LYS A O 1
ATOM 1461 N N . THR A 1 182 ? 15.137 9.891 -12.301 1.00 67.44 182 THR A N 1
ATOM 1462 C CA . THR A 1 182 ? 15.452 8.601 -12.927 1.00 67.44 182 THR A CA 1
ATOM 1463 C C . THR A 1 182 ? 16.933 8.546 -13.321 1.00 67.44 182 THR A C 1
ATOM 1465 O O . THR A 1 182 ? 17.613 9.574 -13.357 1.00 67.44 182 THR A O 1
ATOM 1468 N N . GLU A 1 183 ? 17.458 7.359 -13.640 1.00 63.56 183 GLU A N 1
ATOM 1469 C CA . GLU A 1 183 ? 18.850 7.208 -14.107 1.00 63.56 183 GLU A CA 1
ATOM 1470 C C . GLU A 1 183 ? 19.142 8.020 -15.383 1.00 63.56 183 GLU A C 1
ATOM 1472 O O . GLU A 1 183 ? 20.276 8.437 -15.601 1.00 63.56 183 GLU A O 1
ATOM 1477 N N . SER A 1 184 ? 18.107 8.317 -16.174 1.00 61.22 184 SER A N 1
ATOM 1478 C CA . SER A 1 184 ? 18.160 9.168 -17.368 1.00 61.22 184 SER A CA 1
ATOM 1479 C C . SER A 1 184 ? 18.158 10.673 -17.060 1.00 61.22 184 SER A C 1
ATOM 1481 O O . SER A 1 184 ? 18.358 11.480 -17.960 1.00 61.22 184 SER A O 1
ATOM 1483 N N . GLY A 1 185 ? 17.950 11.072 -15.800 1.00 67.69 185 GLY A N 1
ATOM 1484 C CA . GLY A 1 185 ? 17.870 12.473 -15.375 1.00 67.69 185 GLY A CA 1
ATOM 1485 C C . GLY A 1 185 ? 16.484 13.110 -15.522 1.00 67.69 185 GLY A C 1
ATOM 1486 O O . GLY A 1 185 ? 16.281 14.219 -15.019 1.00 67.69 185 GLY A O 1
ATOM 1487 N N . ASP A 1 186 ? 15.536 12.399 -16.134 1.00 73.62 186 ASP A N 1
ATOM 1488 C CA . ASP A 1 186 ? 14.159 12.839 -16.344 1.00 73.62 186 ASP A CA 1
ATOM 1489 C C . ASP A 1 186 ? 13.289 12.645 -15.090 1.00 73.62 186 ASP A C 1
ATOM 1491 O O . ASP A 1 186 ? 13.543 11.730 -14.287 1.00 73.62 186 ASP A O 1
ATOM 1495 N N . PRO A 1 187 ? 12.247 13.481 -14.906 1.00 76.38 187 PRO A N 1
ATOM 1496 C CA . PRO A 1 187 ? 11.257 13.273 -13.860 1.00 76.38 187 PRO A CA 1
ATOM 1497 C C . PRO A 1 187 ? 10.500 11.953 -14.080 1.00 76.38 187 PRO A C 1
ATOM 1499 O O . PRO A 1 187 ? 10.202 11.590 -15.222 1.00 76.38 187 PRO A O 1
ATOM 1502 N N . PRO A 1 188 ? 10.152 11.229 -13.004 1.00 80.12 188 PRO A N 1
ATOM 1503 C CA . PRO A 1 188 ? 9.455 9.958 -13.120 1.00 80.12 188 PRO A CA 1
ATOM 1504 C C . PRO A 1 188 ? 8.053 10.149 -13.715 1.00 80.12 188 PRO A C 1
ATOM 1506 O O . PRO A 1 188 ? 7.350 11.125 -13.423 1.00 80.12 188 PRO A O 1
ATOM 1509 N N . SER A 1 189 ? 7.647 9.196 -14.556 1.00 86.81 189 SER A N 1
ATOM 1510 C CA . SER A 1 189 ? 6.313 9.177 -15.155 1.00 86.81 189 SER A CA 1
ATOM 1511 C C . SER A 1 189 ? 5.243 8.873 -14.107 1.00 86.81 189 SER A C 1
ATOM 1513 O O . SER A 1 189 ? 5.501 8.203 -13.106 1.00 86.81 189 SER A O 1
ATOM 1515 N N . ASP A 1 190 ? 4.010 9.313 -14.357 1.00 88.19 190 ASP A N 1
ATOM 1516 C CA . ASP A 1 190 ? 2.894 9.086 -13.428 1.00 88.19 190 ASP A CA 1
ATOM 1517 C C . ASP A 1 190 ? 2.610 7.604 -13.212 1.00 88.19 190 ASP A C 1
ATOM 1519 O O . ASP A 1 190 ? 2.276 7.190 -12.106 1.00 88.19 190 ASP A O 1
ATOM 1523 N N . ARG A 1 191 ? 2.808 6.792 -14.254 1.00 86.81 191 ARG A N 1
ATOM 1524 C CA . ARG A 1 191 ? 2.690 5.339 -14.160 1.00 86.81 191 ARG A CA 1
ATOM 1525 C C . ARG A 1 191 ? 3.764 4.749 -13.250 1.00 86.81 191 ARG A C 1
ATOM 1527 O O . ARG A 1 191 ? 3.442 3.943 -12.392 1.00 86.81 191 ARG A O 1
ATOM 1534 N N . HIS A 1 192 ? 5.014 5.188 -13.389 1.00 84.12 192 HIS A N 1
ATOM 1535 C CA . HIS A 1 192 ? 6.099 4.713 -12.532 1.00 84.12 192 HIS A CA 1
ATOM 1536 C C . HIS A 1 192 ? 5.890 5.115 -11.064 1.00 84.12 192 HIS A C 1
ATOM 1538 O O . HIS A 1 192 ? 6.074 4.299 -10.165 1.00 84.12 192 HIS A O 1
ATOM 1544 N N . LEU A 1 193 ? 5.451 6.353 -10.813 1.00 86.38 193 LEU A N 1
ATOM 1545 C CA . LEU A 1 193 ? 5.097 6.808 -9.467 1.00 86.38 193 LEU A CA 1
ATOM 1546 C C . LEU A 1 193 ? 3.917 6.018 -8.894 1.00 86.38 193 LEU A C 1
ATOM 1548 O O . LEU A 1 193 ? 3.970 5.626 -7.733 1.00 86.38 193 LEU A O 1
ATOM 1552 N N . SER A 1 194 ? 2.888 5.753 -9.701 1.00 89.00 194 SER A N 1
ATOM 1553 C CA . SER A 1 194 ? 1.742 4.928 -9.310 1.00 89.00 194 SER A CA 1
ATOM 1554 C C . SER A 1 194 ? 2.189 3.523 -8.911 1.00 89.00 194 SER A C 1
ATOM 1556 O O . SER A 1 194 ? 1.839 3.064 -7.828 1.00 89.00 194 SER A O 1
ATOM 1558 N N . ASP A 1 195 ? 3.021 2.868 -9.723 1.00 87.38 195 ASP A N 1
ATOM 1559 C CA . ASP A 1 195 ? 3.553 1.539 -9.410 1.00 87.38 195 ASP A CA 1
ATOM 1560 C C . ASP A 1 195 ? 4.319 1.558 -8.075 1.00 87.38 195 ASP A C 1
ATOM 1562 O O . ASP A 1 195 ? 4.105 0.692 -7.226 1.00 87.38 195 ASP A O 1
ATOM 1566 N N . ILE A 1 196 ? 5.150 2.579 -7.825 1.00 84.50 196 ILE A N 1
ATOM 1567 C CA . ILE A 1 196 ? 5.851 2.741 -6.541 1.00 84.50 196 ILE A CA 1
ATOM 1568 C C . ILE A 1 196 ? 4.864 2.901 -5.380 1.00 84.50 196 ILE A C 1
ATOM 1570 O O . ILE A 1 196 ? 5.004 2.202 -4.377 1.00 84.50 196 ILE A O 1
ATOM 1574 N N . VAL A 1 197 ? 3.877 3.795 -5.501 1.00 85.94 197 VAL A N 1
ATOM 1575 C CA . VAL A 1 197 ? 2.855 4.034 -4.467 1.00 85.94 197 VAL A CA 1
ATOM 1576 C C . VAL A 1 197 ? 2.161 2.727 -4.104 1.00 85.94 197 VAL A C 1
ATOM 1578 O O . VAL A 1 197 ? 2.103 2.373 -2.928 1.00 85.94 197 VAL A O 1
ATOM 1581 N N . LEU A 1 198 ? 1.702 1.976 -5.107 1.00 88.25 198 LEU A N 1
ATOM 1582 C CA . LEU A 1 198 ? 1.012 0.706 -4.904 1.00 88.25 198 LEU A CA 1
ATOM 1583 C C . LEU A 1 198 ? 1.907 -0.293 -4.179 1.00 88.25 198 LEU A C 1
ATOM 1585 O O . LEU A 1 198 ? 1.521 -0.816 -3.139 1.00 88.25 198 LEU A O 1
ATOM 1589 N N . ASN A 1 199 ? 3.132 -0.497 -4.664 1.00 87.19 199 ASN A N 1
ATOM 1590 C CA . ASN A 1 199 ? 4.064 -1.449 -4.060 1.00 87.19 199 ASN A CA 1
ATOM 1591 C C . ASN A 1 199 ? 4.416 -1.079 -2.610 1.00 87.19 199 ASN A C 1
ATOM 1593 O O . ASN A 1 199 ? 4.610 -1.968 -1.786 1.00 87.19 199 ASN A O 1
ATOM 1597 N N . MET A 1 200 ? 4.478 0.211 -2.281 1.00 84.25 200 MET A N 1
ATOM 1598 C CA . MET A 1 200 ? 4.755 0.666 -0.919 1.00 84.25 200 MET A CA 1
ATOM 1599 C C . MET A 1 200 ? 3.550 0.502 0.005 1.00 84.25 200 MET A C 1
ATOM 1601 O O . MET A 1 200 ? 3.729 0.027 1.120 1.00 84.25 200 MET A O 1
ATOM 1605 N N . ILE A 1 201 ? 2.335 0.842 -0.444 1.00 82.38 201 ILE A N 1
ATOM 1606 C CA . ILE A 1 201 ? 1.101 0.614 0.333 1.00 82.38 201 ILE A CA 1
ATOM 1607 C C . ILE A 1 201 ? 0.930 -0.870 0.631 1.00 82.38 201 ILE A C 1
ATOM 1609 O O . ILE A 1 201 ? 0.581 -1.230 1.746 1.00 82.38 201 ILE A O 1
ATOM 1613 N N . ILE A 1 202 ? 1.240 -1.726 -0.338 1.00 80.00 202 ILE A N 1
ATOM 1614 C CA . ILE A 1 202 ? 1.177 -3.179 -0.180 1.00 80.00 202 ILE A CA 1
ATOM 1615 C C . ILE A 1 202 ? 2.238 -3.682 0.797 1.00 80.00 202 ILE A C 1
ATOM 1617 O O . ILE A 1 202 ? 1.960 -4.575 1.579 1.00 80.00 202 ILE A O 1
ATOM 1621 N N . ALA A 1 203 ? 3.449 -3.123 0.768 1.00 79.25 203 ALA A N 1
ATOM 1622 C CA . ALA A 1 203 ? 4.505 -3.510 1.702 1.00 79.25 203 ALA A CA 1
ATOM 1623 C C . ALA A 1 203 ? 4.250 -3.027 3.140 1.00 79.25 203 ALA A C 1
ATOM 1625 O O . ALA A 1 203 ? 4.792 -3.610 4.076 1.00 79.25 203 ALA A O 1
ATOM 1626 N N . GLY A 1 204 ? 3.506 -1.927 3.300 1.00 71.38 204 GLY A N 1
ATOM 1627 C CA . GLY A 1 204 ? 3.110 -1.377 4.598 1.00 71.38 204 GLY A CA 1
ATOM 1628 C C . GLY A 1 204 ? 1.804 -1.953 5.151 1.00 71.38 204 GLY A C 1
ATOM 1629 O O . GLY A 1 204 ? 1.489 -1.683 6.306 1.00 71.38 204 GLY A O 1
ATOM 1630 N N . LYS A 1 205 ? 1.062 -2.699 4.328 1.00 63.59 205 LYS A N 1
ATOM 1631 C CA . LYS A 1 205 ? -0.152 -3.446 4.664 1.00 63.59 205 LYS A CA 1
ATOM 1632 C C . LYS A 1 205 ? 0.213 -4.803 5.273 1.00 63.59 205 LYS A C 1
ATOM 1634 O O . LYS A 1 205 ? -0.494 -5.209 6.219 1.00 63.59 205 LYS A O 1
#

Organism: NCBI:txid388810

Sequence (205 aa):
QFENYPKGPTSNTQLHDLLGSGIFAVDGPEWKSQRKTAANIFNVKNFKGFVEGVFADHMELLNAKLETAVDDGRVVDLHDLLFRFTLESFGHIGFGISFGCLTSDDPVPFAAAFDRAQSVVDQRSRKPFWAVWERYTATGRQFRKDCETVHEFGLRVVRDRRADPLKETKNDLLSFFMRAKTESGDPPSDRHLSDIVLNMIIAGK

pLDDT: mean 84.86, std 7.04, range [54.66, 95.19]

InterPro domains:
  IPR001128 Cytochrome P450 [PF00067] (3-204)
  IPR036396 Cytochrome P450 superfamily [G3DSA:1.10.630.10] (1-205)
  IPR036396 Cytochrome P450 superfamily [SSF48264] (2-204)

Radius of gyration: 18.77 Å; chains: 1; bounding box: 46×48×47 Å

Foldseek 3Di:
DQVVPPPDPLQLVLCCLQLNCDLRNDGDPSNVQNVVLVVVLPDPVLQPPPLVVLLVVLVVLLVVLVVVCVVVVHDDDPVQSVVLSLLQSCCCQAQVDGQCVSVDVDDRLLVVLSVLLVVLSVCSVVDPPSVVVLVPDPSVVSNNVSSVSNLVVLLVSLVVLVPDPCNCVDRHNLSSLQVDADPVRDGDDSSRSSSHVSVSSVVSD

Secondary structure (DSSP, 8-state):
--TTS---HHHHHHHHHHHTTSTTT--HHHHHHHHHHHHHHS-HHHHTTTHHHHHHHHHHHHHHHHHHHHHTT----HHHHHHHHHHHHHHHHHHS----TTT--SPPHHHHHHHHHHHHHHHHTT-TTHHHHHHHSHHHHHHHHHHHHHHHHHHHHHHHHHH-TTTTT--SHHHHHHHSPPTTSSPPPHHHHHHHHHHHHHHH-